Protein AF-A0AAT9QLX3-F1 (afdb_monomer)

Foldseek 3Di:
DALVCLPDVPVVPPDDDVQRRHSVSVNVVVLVVLVVVLVVQVVVVHFDAGAHAPVLVDPCSLLSNQVSAAYEHAAQQAPALPGGDALVVNVSCLVNLQHPHAREYEHHHQAELPRQRQQQRVLSSCQRNVLGHHYFYGYVPPPPDTHDDLLNPDDQAGWPDHWDDDPSKTKTHGPWWIKIHHQHDDQVPFDKDAGDFQWAASVLHGDDRIDRAGHSGMHIITGRDDD

pLDDT: mean 93.8, std 6.67, range [44.72, 98.69]

Radius of gyration: 18.95 Å; Cα contacts (8 Å, |Δi|>4): 478; chains: 1; bounding box: 42×44×57 Å

Sequence (227 aa):
MADNDVFDDYYGIQPPVEEAASMADFRDGLGQLVHAAGAALNSVGKVLVPNIAESRREPGRWASHAAYGGGFEEVWLGYGPANLFDPRTAEAQLPQADGPGLSILRVPTDGNDGHPNFRYGLAAFWIFGGGRGSFAATAHDDYSRTQHIAELDWSLGSPQGQPNGQRHVWSRTFTGGWAAVNFNNDGRSRRRIKVPSGLVDAAGQPAPKHLVLPPQRGVVYQRGQKH

Solvent-accessible surface area (backbone atoms only — not comparable to full-atom values): 12096 Å² total; per-residue (Å²): 136,42,45,52,58,29,74,49,76,75,82,65,77,66,63,62,54,97,95,27,72,40,49,66,47,48,39,52,51,51,52,51,50,51,54,54,52,19,54,56,34,44,75,74,77,38,68,30,64,48,48,41,25,64,22,72,81,41,90,64,45,46,64,63,58,15,68,31,41,1,28,30,29,68,46,39,57,18,85,32,62,88,43,58,41,51,41,69,61,38,59,59,48,44,63,53,36,59,38,59,64,41,19,34,41,22,19,30,29,84,53,53,55,83,36,60,40,46,42,21,41,49,12,44,40,37,35,55,22,52,65,51,60,48,79,49,36,35,26,83,94,49,87,85,63,78,51,66,53,74,71,74,78,57,71,37,56,58,65,75,63,69,67,48,67,59,94,56,30,39,30,28,50,27,77,30,21,39,25,32,28,23,36,32,77,47,91,83,52,55,40,80,42,80,42,75,84,67,25,15,41,89,86,67,44,74,54,56,67,59,43,75,44,44,39,59,29,29,38,66,32,36,52,54,80,86,128

Mean predicted aligned error: 4.12 Å

Nearest PDB structures (foldseek):
  9jog-assembly1_B  TM=7.106E-01  e=6.286E-04  Wenyingzhuangia fucanilytica
  8rg5-assembly1_B  TM=7.407E-01  e=1.511E-03  Stieleria marina
  8rg5-assembly1_A  TM=7.421E-01  e=2.825E-03  Stieleria marina
  6brq-assembly2_D  TM=3.841E-01  e=3.141E+00  Oryza sativa Japonica Group

Secondary structure (DSSP, 8-state):
--GGGGTS-TT---S-BTTBSSHHHHHHHHHHHHHHHHHHHHHTT-----B-TTGGGSTTHHHHHHTTTEEEETTTTEEETTEEPPHHHHHHHGGGGG-SSEEEEEEEE-S-TT-HHHHHHHHHIIIIITT-SEEEEEETT--S-----GGGG----SBSSS-EEETTEEEEEETTEEEEEE---STT--EEEEPPTTEE-TTSPBPPSEEEEPTTEEEEEEEPP--

Structure (mmCIF, N/CA/C/O backbone):
data_AF-A0AAT9QLX3-F1
#
_entry.id   AF-A0AAT9QLX3-F1
#
loop_
_atom_site.group_PDB
_atom_site.id
_atom_site.type_symbol
_atom_site.label_atom_id
_atom_site.label_alt_id
_atom_site.label_comp_id
_atom_site.label_asym_id
_atom_site.label_entity_id
_atom_site.label_seq_id
_atom_site.pdbx_PDB_ins_code
_atom_site.Cartn_x
_atom_site.Cartn_y
_atom_site.Cartn_z
_atom_site.occupancy
_atom_site.B_iso_or_equiv
_atom_site.auth_seq_id
_atom_site.auth_comp_id
_atom_site.auth_asym_id
_atom_site.auth_atom_id
_atom_site.pdbx_PDB_model_num
ATOM 1 N N . MET A 1 1 ? 15.544 -1.463 -10.824 1.00 73.25 1 MET A N 1
ATOM 2 C CA . MET A 1 1 ? 14.768 -0.426 -11.511 1.00 73.25 1 MET A CA 1
ATOM 3 C C . MET A 1 1 ? 13.303 -0.739 -11.305 1.00 73.25 1 MET A C 1
ATOM 5 O O . MET A 1 1 ? 12.876 -1.853 -11.602 1.00 73.25 1 MET A O 1
ATOM 9 N N . ALA A 1 2 ? 12.604 0.191 -10.690 1.00 88.69 2 ALA A N 1
ATOM 10 C CA . ALA A 1 2 ? 11.198 0.164 -10.351 1.00 88.69 2 ALA A CA 1
ATOM 11 C C . ALA A 1 2 ? 10.430 1.148 -11.245 1.00 88.69 2 ALA A C 1
ATOM 13 O O . ALA A 1 2 ? 11.030 1.895 -12.019 1.00 88.69 2 ALA A O 1
ATOM 14 N N . ASP A 1 3 ? 9.101 1.133 -11.179 1.00 91.75 3 ASP A N 1
ATOM 15 C CA . ASP A 1 3 ? 8.280 2.003 -12.029 1.00 91.75 3 ASP A CA 1
ATOM 16 C C . ASP A 1 3 ? 8.515 3.503 -11.773 1.00 91.75 3 ASP A C 1
ATOM 18 O O . ASP A 1 3 ? 8.503 4.292 -12.716 1.00 91.75 3 ASP A O 1
ATOM 22 N N . ASN A 1 4 ? 8.797 3.905 -10.535 1.00 91.31 4 ASN A N 1
ATOM 23 C CA . ASN A 1 4 ? 9.146 5.277 -10.158 1.00 91.31 4 ASN A CA 1
ATOM 24 C C . ASN A 1 4 ? 10.456 5.762 -10.798 1.00 91.31 4 ASN A C 1
ATOM 26 O O . ASN A 1 4 ? 10.555 6.946 -11.116 1.00 91.31 4 ASN A O 1
ATOM 30 N N . ASP A 1 5 ? 11.416 4.866 -11.037 1.00 91.50 5 ASP A N 1
ATOM 31 C CA . ASP A 1 5 ? 12.753 5.204 -11.547 1.00 91.50 5 ASP A CA 1
ATOM 32 C C . ASP A 1 5 ? 12.749 5.712 -13.000 1.00 91.50 5 ASP A C 1
ATOM 34 O O . ASP A 1 5 ? 13.743 6.272 -13.460 1.00 91.50 5 ASP A O 1
ATOM 38 N N . VAL A 1 6 ? 11.657 5.489 -13.743 1.00 92.88 6 VAL A N 1
ATOM 39 C CA . VAL A 1 6 ? 11.585 5.729 -15.198 1.00 92.88 6 VAL A CA 1
ATOM 40 C C . VAL A 1 6 ? 10.580 6.806 -15.612 1.00 92.88 6 VAL A C 1
ATOM 42 O O . VAL A 1 6 ? 10.407 7.062 -16.803 1.00 92.88 6 VAL A O 1
ATOM 45 N N . PHE A 1 7 ? 9.894 7.447 -14.663 1.00 92.44 7 PHE A N 1
ATOM 46 C CA . PHE A 1 7 ? 8.995 8.559 -14.990 1.00 92.44 7 PHE A CA 1
ATOM 47 C C . PHE A 1 7 ? 9.723 9.899 -15.106 1.00 92.44 7 PHE A C 1
ATOM 49 O O . PHE A 1 7 ? 9.438 10.671 -16.020 1.00 92.44 7 PHE A O 1
ATOM 56 N N . ASP A 1 8 ? 10.643 10.161 -14.183 1.00 92.12 8 ASP A N 1
ATOM 57 C CA . ASP A 1 8 ? 11.476 11.361 -14.147 1.00 92.12 8 ASP A CA 1
ATOM 58 C C . ASP A 1 8 ? 12.948 10.935 -14.252 1.00 92.12 8 ASP A C 1
ATOM 60 O O . ASP A 1 8 ? 13.265 9.772 -14.006 1.00 92.12 8 ASP A O 1
ATOM 64 N N . ASP A 1 9 ? 13.860 11.853 -14.591 1.00 90.75 9 ASP A N 1
ATOM 65 C CA . ASP A 1 9 ? 15.305 11.565 -14.625 1.00 90.75 9 ASP A CA 1
ATOM 66 C C . ASP A 1 9 ? 15.888 11.480 -13.202 1.00 90.75 9 ASP A C 1
ATOM 68 O O . ASP A 1 9 ? 16.664 12.325 -12.754 1.00 90.75 9 ASP A O 1
ATOM 72 N N . TYR A 1 10 ? 15.436 10.471 -12.458 1.00 86.62 10 TYR A N 1
ATOM 73 C CA . TYR A 1 10 ? 15.699 10.289 -11.035 1.00 86.62 10 TYR A CA 1
ATOM 74 C C . TYR A 1 10 ? 17.194 10.124 -10.738 1.00 86.62 10 TYR A C 1
ATOM 76 O O . TYR A 1 10 ? 17.697 10.644 -9.743 1.00 86.62 10 TYR A O 1
ATOM 84 N N . TYR A 1 11 ? 17.912 9.437 -11.629 1.00 89.62 11 TYR A N 1
ATOM 85 C CA . TYR A 1 11 ? 19.341 9.165 -11.492 1.00 89.62 11 TYR A CA 1
ATOM 86 C C . TYR A 1 11 ? 20.238 10.194 -12.194 1.00 89.62 11 TYR A C 1
ATOM 88 O O . TYR A 1 11 ? 21.460 10.051 -12.150 1.00 89.62 11 TYR A O 1
ATOM 96 N N . GLY A 1 12 ? 19.669 11.222 -12.832 1.00 93.31 12 GLY A N 1
ATOM 97 C CA . GLY A 1 12 ? 20.443 12.208 -13.588 1.00 93.31 12 GLY A CA 1
ATOM 98 C C . GLY A 1 12 ? 21.199 11.588 -14.765 1.00 93.31 12 GLY A C 1
ATOM 99 O O . GLY A 1 12 ? 22.337 11.974 -15.031 1.00 93.31 12 GLY A O 1
ATOM 100 N N . ILE A 1 13 ? 20.580 10.614 -15.437 1.00 91.62 13 ILE A N 1
ATOM 101 C CA . ILE A 1 13 ? 21.088 9.929 -16.631 1.00 91.62 13 ILE A CA 1
ATOM 102 C C . ILE A 1 13 ? 21.295 10.933 -17.771 1.00 91.62 13 ILE A C 1
ATOM 104 O O . ILE A 1 13 ? 22.191 10.736 -18.588 1.00 91.62 13 ILE A O 1
ATOM 108 N N . GLN A 1 14 ? 20.507 12.017 -17.800 1.00 93.81 14 GLN A N 1
ATOM 109 C CA . GLN A 1 14 ? 20.558 13.078 -18.808 1.00 93.81 14 GLN A CA 1
ATOM 110 C C . GLN A 1 14 ? 20.427 12.531 -20.241 1.00 93.81 14 GLN A C 1
ATOM 112 O O . GLN A 1 14 ? 21.339 12.716 -21.049 1.00 93.81 14 GLN A O 1
ATOM 117 N N . PRO A 1 15 ? 19.305 11.859 -20.584 1.00 91.38 15 PRO A N 1
ATOM 118 C CA . PRO A 1 15 ? 19.081 11.405 -21.950 1.00 91.38 15 PRO A CA 1
ATOM 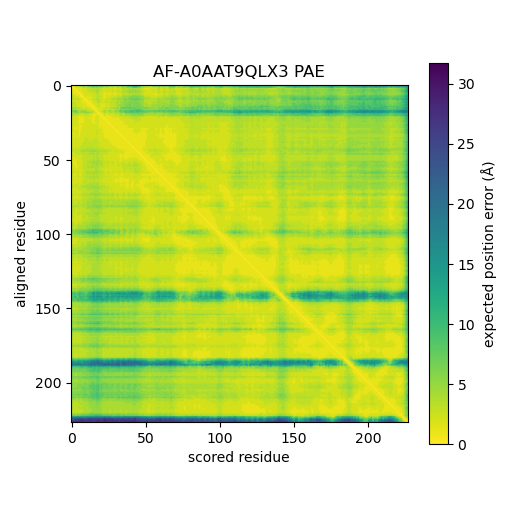119 C C . PRO A 1 15 ? 19.196 12.568 -22.960 1.00 91.38 15 PRO A C 1
ATOM 121 O O . PRO A 1 15 ? 18.821 13.704 -22.644 1.00 91.38 15 PRO A O 1
ATOM 124 N N . PRO A 1 16 ? 19.693 12.297 -24.181 1.00 94.75 16 PRO A N 1
ATOM 125 C CA . PRO A 1 16 ? 19.828 10.968 -24.780 1.00 94.75 16 PRO A CA 1
ATOM 126 C C . PRO A 1 16 ? 21.087 10.189 -24.353 1.00 94.75 16 PRO A C 1
ATOM 128 O O . PRO A 1 16 ? 22.156 10.762 -24.165 1.00 94.75 16 PRO A O 1
ATOM 131 N N . VAL A 1 17 ? 20.966 8.863 -24.291 1.00 92.62 17 VAL A N 1
ATOM 132 C CA . VAL A 1 17 ? 22.077 7.898 -24.211 1.00 92.62 17 VAL A CA 1
ATOM 133 C C . VAL A 1 17 ? 22.010 6.926 -25.395 1.00 92.62 17 VAL A C 1
ATOM 135 O O . VAL A 1 17 ? 21.077 6.979 -26.199 1.00 92.62 17 VAL A O 1
ATOM 138 N N . GLU A 1 18 ? 23.001 6.043 -25.524 1.00 86.81 18 GLU A N 1
ATOM 139 C CA . GLU A 1 18 ? 22.976 4.959 -26.511 1.00 86.81 18 GLU A CA 1
ATOM 140 C C . GLU A 1 18 ? 21.688 4.132 -26.307 1.00 86.81 18 GLU A C 1
ATOM 142 O O . GLU A 1 18 ? 21.479 3.571 -25.238 1.00 86.81 18 GLU A O 1
ATOM 147 N N . GLU A 1 19 ? 20.798 4.140 -27.308 1.00 88.75 19 GLU A N 1
ATOM 148 C CA . GLU A 1 19 ? 19.488 3.451 -27.343 1.00 88.75 19 GLU A CA 1
ATOM 149 C C . GLU A 1 19 ? 18.302 4.078 -26.581 1.00 88.75 19 GLU A C 1
ATOM 151 O O . GLU A 1 19 ? 17.198 3.540 -26.654 1.00 88.75 19 GLU A O 1
ATOM 156 N N . ALA A 1 20 ? 18.449 5.238 -25.932 1.00 93.75 20 ALA A N 1
ATOM 157 C CA . ALA A 1 20 ? 17.311 5.924 -25.304 1.00 93.75 20 ALA A CA 1
ATOM 158 C C . ALA A 1 20 ? 17.397 7.443 -25.473 1.00 93.75 20 ALA A C 1
ATOM 160 O O . ALA A 1 20 ? 18.338 8.081 -25.003 1.00 93.75 20 ALA A O 1
ATOM 161 N N . ALA A 1 21 ? 16.397 8.046 -26.118 1.00 95.62 21 ALA A N 1
ATOM 162 C CA . ALA A 1 21 ? 16.348 9.486 -26.360 1.00 95.62 21 ALA A CA 1
ATOM 163 C C . ALA A 1 21 ? 15.680 10.265 -25.216 1.00 95.62 21 ALA A C 1
ATOM 165 O O . ALA A 1 21 ? 15.862 11.477 -25.096 1.00 95.62 21 ALA A O 1
ATOM 166 N N . SER A 1 22 ? 14.891 9.587 -24.384 1.00 96.38 22 SER A N 1
ATOM 167 C CA . SER A 1 22 ? 14.061 10.189 -23.346 1.00 96.38 22 SER A CA 1
ATOM 168 C C . SER A 1 22 ? 13.748 9.205 -22.216 1.00 96.38 22 SER A C 1
ATOM 170 O O . SER A 1 22 ? 13.881 7.993 -22.370 1.00 96.38 22 SER A O 1
ATOM 172 N N . MET A 1 23 ? 13.225 9.712 -21.094 1.00 95.12 23 MET A N 1
ATOM 173 C CA . MET A 1 23 ? 12.690 8.855 -20.023 1.00 95.12 23 MET A CA 1
ATOM 174 C C . MET A 1 23 ? 11.503 7.990 -20.478 1.00 95.12 23 MET A C 1
ATOM 176 O O . MET A 1 23 ? 11.255 6.935 -19.902 1.00 95.12 23 MET A O 1
ATOM 180 N N . ALA A 1 24 ? 10.781 8.390 -21.534 1.00 95.00 24 ALA A N 1
ATOM 181 C CA . ALA A 1 24 ? 9.737 7.545 -22.108 1.00 95.00 24 ALA A CA 1
ATOM 182 C C . ALA A 1 24 ? 10.321 6.252 -22.701 1.00 95.00 24 ALA A C 1
ATOM 184 O O . ALA A 1 24 ? 9.757 5.189 -22.466 1.00 95.00 24 ALA A O 1
ATOM 185 N N . ASP A 1 25 ? 11.490 6.321 -23.343 1.00 96.00 25 ASP A N 1
ATOM 186 C CA . ASP A 1 25 ? 12.157 5.137 -23.900 1.00 96.00 25 ASP A CA 1
ATOM 187 C C . ASP A 1 25 ? 12.617 4.180 -22.788 1.00 96.00 25 ASP A C 1
ATOM 189 O O . ASP A 1 25 ? 12.440 2.967 -22.893 1.00 96.00 25 ASP A O 1
ATOM 193 N N . PHE A 1 26 ? 13.118 4.714 -21.666 1.00 95.25 26 PHE A N 1
ATOM 194 C CA . PHE A 1 26 ? 13.422 3.908 -20.474 1.00 95.25 26 PHE A CA 1
ATOM 195 C C . PHE A 1 26 ? 12.178 3.220 -19.910 1.00 95.25 26 PHE A C 1
ATOM 197 O O . PHE A 1 26 ? 12.225 2.048 -19.531 1.00 95.25 26 PHE A O 1
ATOM 204 N N . ARG A 1 27 ? 11.051 3.933 -19.857 1.00 95.50 27 ARG A N 1
ATOM 205 C CA . ARG A 1 27 ? 9.787 3.396 -19.348 1.00 95.50 27 ARG A CA 1
ATOM 206 C C . ARG A 1 27 ? 9.215 2.296 -20.239 1.00 95.50 27 ARG A C 1
ATOM 208 O O . ARG A 1 27 ? 8.708 1.304 -19.701 1.00 95.50 27 ARG A O 1
ATOM 215 N N . ASP A 1 28 ? 9.342 2.443 -21.554 1.00 95.50 28 ASP A N 1
ATOM 216 C CA . ASP A 1 28 ? 8.965 1.427 -22.538 1.00 95.50 28 ASP A CA 1
ATOM 217 C C . ASP A 1 28 ? 9.888 0.206 -22.447 1.00 95.50 28 ASP A C 1
ATOM 219 O O . ASP A 1 28 ? 9.409 -0.930 -22.389 1.00 95.50 28 ASP A O 1
ATOM 223 N N . GLY A 1 29 ? 11.202 0.427 -22.343 1.00 95.38 29 GLY A N 1
ATOM 224 C CA . GLY A 1 29 ? 12.191 -0.632 -22.137 1.00 95.38 29 GLY A CA 1
ATOM 225 C C . GLY A 1 29 ? 11.946 -1.426 -20.850 1.00 95.38 29 GLY A C 1
ATOM 226 O O . GLY A 1 29 ? 11.953 -2.659 -20.871 1.00 95.38 29 GLY A O 1
ATOM 227 N N . LEU A 1 30 ? 11.634 -0.744 -19.740 1.00 96.19 30 LEU A N 1
ATOM 228 C CA . LEU A 1 30 ? 11.254 -1.400 -18.486 1.00 96.19 30 LEU A CA 1
ATOM 229 C C . LEU A 1 30 ? 9.980 -2.238 -18.655 1.00 96.19 30 LEU A C 1
ATOM 231 O O . LEU A 1 30 ? 9.934 -3.372 -18.179 1.00 96.19 30 LEU A O 1
ATOM 235 N N . GLY A 1 31 ? 8.970 -1.716 -19.357 1.00 97.00 31 GLY A N 1
ATOM 236 C CA . GLY A 1 31 ? 7.746 -2.463 -19.653 1.00 97.00 31 GLY A CA 1
ATOM 237 C C . GLY A 1 31 ? 8.034 -3.751 -20.429 1.00 97.00 31 GLY A C 1
ATOM 238 O O . GLY A 1 31 ? 7.591 -4.831 -20.036 1.00 97.00 31 GLY A O 1
ATOM 239 N N . GLN A 1 32 ? 8.848 -3.669 -21.485 1.00 97.31 32 GLN A N 1
ATOM 240 C CA . GLN A 1 32 ? 9.262 -4.840 -22.265 1.00 97.31 32 GLN A CA 1
ATOM 241 C C . GLN A 1 32 ? 10.011 -5.867 -21.408 1.00 97.31 32 GLN A C 1
ATOM 243 O O . GLN A 1 32 ? 9.715 -7.062 -21.489 1.00 97.31 32 GLN A O 1
ATOM 248 N N . LEU A 1 33 ? 10.932 -5.414 -20.550 1.00 97.44 33 LEU A N 1
ATOM 249 C CA . LEU A 1 33 ? 11.663 -6.281 -19.628 1.00 97.44 33 LEU A CA 1
ATOM 250 C C . LEU A 1 33 ? 10.716 -7.015 -18.670 1.00 97.44 33 LEU A C 1
ATOM 252 O O . LEU A 1 33 ? 10.826 -8.234 -18.531 1.00 97.44 33 LEU A O 1
ATOM 256 N N . VAL A 1 34 ? 9.781 -6.302 -18.032 1.00 97.81 34 VAL A N 1
ATOM 257 C CA . VAL A 1 34 ? 8.805 -6.896 -17.101 1.00 97.81 34 VAL A CA 1
ATOM 258 C C . VAL A 1 34 ? 7.946 -7.938 -17.814 1.00 97.81 34 VAL A C 1
ATOM 260 O O . VAL A 1 34 ? 7.787 -9.046 -17.302 1.00 97.81 34 VAL A O 1
ATOM 263 N N . HIS A 1 35 ? 7.447 -7.632 -19.012 1.00 98.06 35 HIS A N 1
ATOM 264 C CA . HIS A 1 35 ? 6.625 -8.559 -19.789 1.00 98.06 35 HIS A CA 1
ATOM 265 C C . HIS A 1 35 ? 7.391 -9.815 -20.221 1.00 98.06 35 HIS A C 1
ATOM 267 O O . HIS A 1 35 ? 6.894 -10.932 -20.048 1.00 98.06 35 HIS A O 1
ATOM 273 N N . ALA A 1 36 ? 8.609 -9.649 -20.742 1.00 98.50 36 ALA A N 1
ATOM 274 C CA . ALA A 1 36 ? 9.446 -10.762 -21.174 1.00 98.50 36 ALA A CA 1
ATOM 275 C C . ALA A 1 36 ? 9.864 -11.649 -19.990 1.00 98.50 36 ALA A C 1
ATOM 277 O O . ALA A 1 36 ? 9.689 -12.870 -20.037 1.00 98.50 36 ALA A O 1
ATOM 278 N N . ALA A 1 37 ? 10.361 -11.045 -18.906 1.00 98.38 37 ALA A N 1
ATOM 279 C CA . ALA A 1 37 ? 10.771 -11.767 -17.705 1.00 98.38 37 ALA A CA 1
ATOM 280 C C . ALA A 1 37 ? 9.581 -12.453 -17.024 1.00 98.38 37 ALA A C 1
ATOM 282 O O . ALA A 1 37 ? 9.682 -13.616 -16.636 1.00 98.38 37 ALA A O 1
ATOM 283 N N . GLY A 1 38 ? 8.444 -11.765 -16.917 1.00 97.94 38 GLY A N 1
ATOM 284 C CA . GLY A 1 38 ? 7.226 -12.290 -16.312 1.00 97.94 38 GLY A CA 1
ATOM 285 C C . GLY A 1 38 ? 6.699 -13.518 -17.049 1.00 97.94 38 GLY A C 1
ATOM 286 O O . GLY A 1 38 ? 6.477 -14.561 -16.430 1.00 97.94 38 GLY A O 1
ATOM 287 N N . ALA A 1 39 ? 6.584 -13.438 -18.378 1.00 98.38 39 ALA A N 1
ATOM 288 C CA . ALA A 1 39 ? 6.165 -14.568 -19.202 1.00 98.38 39 ALA A CA 1
ATOM 289 C C . ALA A 1 39 ? 7.150 -15.746 -19.111 1.00 98.38 39 ALA A C 1
ATOM 291 O O . ALA A 1 39 ? 6.730 -16.892 -18.926 1.00 98.38 39 ALA A O 1
ATOM 292 N N . ALA A 1 40 ? 8.458 -15.474 -19.184 1.00 98.62 40 ALA A N 1
ATOM 293 C CA . ALA A 1 40 ? 9.486 -16.505 -19.080 1.00 98.62 40 ALA A CA 1
ATOM 294 C C . ALA A 1 40 ? 9.447 -17.214 -17.716 1.00 98.62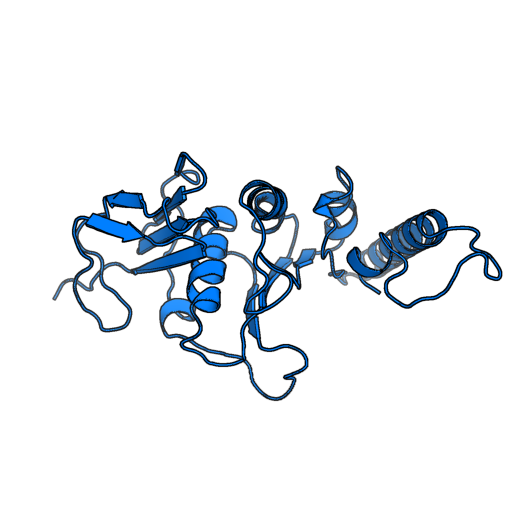 40 ALA A C 1
ATOM 296 O O . ALA A 1 40 ? 9.437 -18.444 -17.664 1.00 98.62 40 ALA A O 1
ATOM 297 N N . LEU A 1 41 ? 9.349 -16.463 -16.614 1.00 98.44 41 LEU A N 1
ATOM 298 C CA . LEU A 1 41 ? 9.277 -17.016 -15.260 1.00 98.44 41 LEU A CA 1
ATOM 299 C C . LEU A 1 41 ? 8.000 -17.838 -15.050 1.00 98.44 41 LEU A C 1
ATOM 301 O O . LEU A 1 41 ? 8.077 -18.965 -14.553 1.00 98.44 41 LEU A O 1
ATOM 305 N N . ASN A 1 42 ? 6.840 -17.333 -15.480 1.00 98.00 42 ASN A N 1
ATOM 306 C CA . ASN A 1 42 ? 5.580 -18.075 -15.393 1.00 98.00 42 ASN A CA 1
ATOM 307 C C . ASN A 1 42 ? 5.629 -19.387 -16.193 1.00 98.00 42 ASN A C 1
ATOM 309 O O . ASN A 1 42 ? 5.114 -20.397 -15.714 1.00 98.00 42 ASN A O 1
ATOM 313 N N . SER A 1 43 ? 6.312 -19.420 -17.348 1.00 98.44 43 SER A N 1
ATOM 314 C CA . SER A 1 43 ? 6.451 -20.644 -18.161 1.00 98.44 43 SER A CA 1
ATOM 315 C C . SER A 1 43 ? 7.182 -21.790 -17.444 1.00 98.44 43 SER A C 1
ATOM 317 O O . SER A 1 43 ? 6.960 -22.957 -17.757 1.00 98.44 43 SER A O 1
ATOM 319 N N . VAL A 1 44 ? 8.004 -21.471 -16.438 1.00 98.44 44 VAL A N 1
ATOM 320 C CA . VAL A 1 44 ? 8.722 -22.441 -15.592 1.00 98.44 44 VAL A CA 1
ATOM 321 C C . VAL A 1 44 ? 8.146 -22.531 -14.171 1.00 98.44 44 VAL A C 1
ATOM 323 O O . VAL A 1 44 ? 8.816 -22.990 -13.242 1.00 98.44 44 VAL A O 1
ATOM 326 N N . GLY A 1 45 ? 6.898 -22.084 -13.979 1.00 97.62 4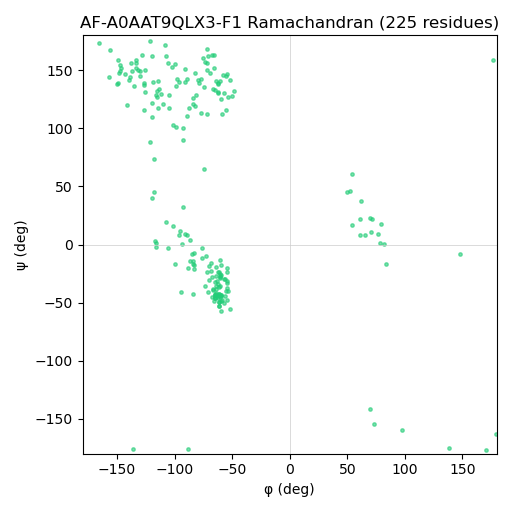5 GLY A N 1
ATOM 327 C CA . GLY A 1 45 ? 6.175 -22.162 -12.705 1.00 97.62 45 GLY A CA 1
ATOM 328 C C . GLY A 1 45 ? 6.695 -21.213 -11.621 1.00 97.62 45 GLY A C 1
ATOM 329 O O . GLY A 1 45 ? 6.509 -21.475 -10.432 1.00 97.62 45 GLY A O 1
ATOM 330 N N . LYS A 1 46 ? 7.385 -20.135 -12.006 1.00 98.12 46 LYS A N 1
ATOM 331 C CA . LYS A 1 46 ? 7.860 -19.075 -11.106 1.00 98.12 46 LYS A CA 1
ATOM 332 C C . LYS A 1 46 ? 7.013 -17.819 -11.275 1.00 98.12 46 LYS A C 1
ATOM 334 O O . LYS A 1 46 ? 6.410 -17.600 -12.319 1.00 98.12 46 LYS A O 1
ATOM 339 N N . VAL A 1 47 ? 6.983 -16.987 -10.243 1.00 96.81 47 VAL A N 1
ATOM 340 C CA . VAL A 1 47 ? 6.289 -15.694 -10.259 1.00 96.81 47 VAL A CA 1
ATOM 341 C C . VAL A 1 47 ? 7.285 -14.556 -10.441 1.00 96.81 47 VAL A C 1
ATOM 343 O O . VAL A 1 47 ? 8.438 -14.672 -10.024 1.00 96.81 47 VAL A O 1
ATOM 346 N N . LEU A 1 48 ? 6.824 -13.453 -11.022 1.00 97.31 48 LEU A N 1
ATOM 347 C CA . LEU A 1 48 ? 7.510 -12.168 -10.982 1.00 97.31 48 LEU A CA 1
ATOM 348 C C . LEU A 1 48 ? 6.684 -11.206 -10.128 1.00 97.31 48 LEU A C 1
ATOM 350 O O . LEU A 1 48 ? 5.484 -11.055 -10.344 1.00 97.31 48 LEU A O 1
ATOM 354 N N . VAL A 1 49 ? 7.345 -10.558 -9.172 1.00 96.88 49 VAL A N 1
ATOM 355 C CA . VAL A 1 49 ? 6.771 -9.494 -8.342 1.00 96.88 49 VAL A CA 1
ATOM 356 C C . VAL A 1 49 ? 7.633 -8.250 -8.565 1.00 96.88 49 VAL A C 1
ATOM 358 O O . VAL A 1 49 ? 8.643 -8.085 -7.878 1.00 96.88 49 VAL A O 1
ATOM 361 N N . PRO A 1 50 ? 7.329 -7.420 -9.580 1.00 96.19 50 PRO A N 1
ATOM 362 C CA . PRO A 1 50 ? 8.087 -6.207 -9.839 1.00 96.19 50 PRO A CA 1
ATOM 363 C C . PRO A 1 50 ? 7.765 -5.137 -8.791 1.00 96.19 50 PRO A C 1
ATOM 365 O O . PRO A 1 50 ? 6.693 -5.140 -8.178 1.00 96.19 50 PRO A O 1
ATOM 368 N N . ASN A 1 51 ? 8.691 -4.197 -8.611 1.00 95.31 51 ASN A N 1
ATOM 369 C CA . ASN A 1 51 ? 8.416 -2.983 -7.857 1.00 95.31 51 ASN A CA 1
ATOM 370 C C . ASN A 1 51 ? 7.593 -2.020 -8.732 1.00 95.31 51 ASN A C 1
ATOM 372 O O . ASN A 1 51 ? 8.072 -1.527 -9.753 1.00 95.31 51 ASN A O 1
ATOM 376 N N . ILE A 1 52 ? 6.347 -1.800 -8.321 1.00 94.12 52 ILE A N 1
ATOM 377 C CA . ILE A 1 52 ? 5.300 -1.039 -9.016 1.00 94.12 52 ILE A CA 1
ATOM 378 C C . ILE A 1 52 ? 5.119 0.371 -8.437 1.00 94.12 52 ILE A C 1
ATOM 380 O O . ILE A 1 52 ? 4.079 1.000 -8.672 1.00 94.12 52 ILE A O 1
ATOM 384 N N . ALA A 1 53 ? 6.088 0.858 -7.658 1.00 93.62 53 ALA A N 1
ATOM 385 C CA . ALA A 1 53 ? 6.081 2.204 -7.101 1.00 93.62 53 ALA A CA 1
ATOM 386 C C . ALA A 1 53 ? 5.757 3.251 -8.170 1.00 93.62 53 ALA A C 1
ATOM 388 O O . ALA A 1 53 ? 6.306 3.233 -9.265 1.00 93.62 53 ALA A O 1
ATOM 389 N N . GLU A 1 54 ? 4.828 4.160 -7.872 1.00 93.25 54 GLU A N 1
ATOM 390 C CA . GLU A 1 54 ? 4.368 5.213 -8.795 1.00 93.25 54 GLU A CA 1
ATOM 391 C C . GLU A 1 54 ? 3.717 4.734 -10.112 1.00 93.25 54 GLU A C 1
ATOM 393 O O . GLU A 1 54 ? 3.334 5.565 -10.937 1.00 93.25 54 GLU A O 1
ATOM 398 N N . SER A 1 55 ? 3.443 3.435 -10.290 1.00 93.44 55 SER A N 1
ATOM 399 C CA . SER A 1 55 ? 2.694 2.909 -11.451 1.00 93.44 55 SER A CA 1
ATOM 400 C C . SER A 1 55 ? 1.324 3.577 -11.654 1.00 93.44 55 SER A C 1
ATOM 402 O O . SER A 1 55 ? 0.831 3.654 -12.777 1.00 93.44 55 SER A O 1
ATOM 404 N N . ARG A 1 56 ? 0.736 4.151 -10.590 1.00 92.69 56 ARG A N 1
ATOM 405 C CA . ARG A 1 56 ? -0.471 5.003 -10.626 1.00 92.69 56 ARG A CA 1
ATOM 406 C C . ARG A 1 56 ? -0.375 6.209 -11.577 1.00 92.69 56 ARG A C 1
ATOM 408 O O . ARG A 1 56 ? -1.409 6.772 -11.929 1.00 92.69 56 ARG A O 1
ATOM 415 N N . ARG A 1 57 ? 0.835 6.644 -11.956 1.00 94.12 57 ARG A N 1
ATOM 416 C CA . ARG A 1 57 ? 1.062 7.768 -12.882 1.00 94.12 57 ARG A CA 1
ATOM 417 C C . ARG A 1 57 ? 0.660 7.425 -14.317 1.00 94.12 57 ARG A C 1
ATOM 419 O O . ARG A 1 57 ? 0.423 8.337 -15.104 1.00 94.12 57 ARG A O 1
ATOM 426 N N . GLU A 1 58 ? 0.542 6.139 -14.647 1.00 94.19 58 GLU A N 1
ATOM 427 C CA . GLU A 1 58 ? 0.140 5.658 -15.964 1.00 94.19 58 GLU A CA 1
ATOM 428 C C . GLU A 1 58 ? -1.050 4.689 -15.846 1.00 94.19 58 GLU A C 1
ATOM 430 O O . GLU A 1 58 ? -0.925 3.615 -15.249 1.00 94.19 58 GLU A O 1
ATOM 435 N N . PRO A 1 59 ? -2.227 5.037 -16.401 1.00 91.88 59 PRO A N 1
ATOM 436 C CA . PRO A 1 59 ? -3.405 4.182 -16.325 1.00 91.88 59 PRO A CA 1
ATOM 437 C C . PRO A 1 59 ? -3.130 2.760 -16.830 1.00 91.88 59 PRO A C 1
ATOM 439 O O . PRO A 1 59 ? -2.667 2.562 -17.946 1.00 91.88 59 PRO A O 1
ATOM 442 N N . GLY A 1 60 ? -3.446 1.757 -16.008 1.00 92.00 60 GLY A N 1
ATOM 443 C CA . GLY A 1 60 ? -3.311 0.341 -16.364 1.00 92.00 60 GLY A CA 1
ATOM 444 C C . GLY A 1 60 ? -1.917 -0.261 -16.163 1.00 92.00 60 GLY A C 1
ATOM 445 O O . GLY A 1 60 ? -1.827 -1.484 -16.044 1.00 92.00 60 GLY A O 1
ATOM 446 N N . ARG A 1 61 ? -0.856 0.548 -16.022 1.00 94.25 61 ARG A N 1
ATOM 447 C CA . ARG A 1 61 ? 0.523 0.053 -15.846 1.00 94.25 61 ARG A CA 1
ATOM 448 C C . ARG A 1 61 ? 0.654 -0.890 -14.656 1.00 94.25 61 ARG A C 1
ATOM 450 O O . ARG A 1 61 ? 1.211 -1.974 -14.783 1.00 94.25 61 ARG A O 1
ATOM 457 N N . TRP A 1 62 ? 0.041 -0.517 -13.534 1.00 92.81 62 TRP A N 1
ATOM 458 C CA . TRP A 1 62 ? -0.021 -1.357 -12.341 1.00 92.81 62 TRP A CA 1
ATOM 459 C C . TRP A 1 62 ? -0.546 -2.773 -12.634 1.00 92.81 62 TRP A C 1
ATOM 461 O O . TRP A 1 62 ? 0.125 -3.758 -12.336 1.00 92.81 62 TRP A O 1
ATOM 471 N N . ALA A 1 63 ? -1.739 -2.878 -13.228 1.00 93.12 63 ALA A N 1
ATOM 472 C CA . ALA A 1 63 ? -2.364 -4.166 -13.519 1.00 93.12 63 ALA A CA 1
ATOM 473 C C . ALA A 1 63 ? -1.543 -4.970 -14.538 1.00 93.12 63 ALA A C 1
ATOM 475 O O . ALA A 1 63 ? -1.432 -6.187 -14.413 1.00 93.12 63 ALA A O 1
ATOM 476 N N . SER A 1 64 ? -0.940 -4.275 -15.506 1.00 94.88 64 SER A N 1
ATOM 477 C CA . SER A 1 64 ? -0.058 -4.855 -16.518 1.00 94.88 64 SER A CA 1
ATOM 478 C C . SER A 1 64 ? 1.175 -5.516 -15.892 1.00 94.88 64 SER A C 1
ATOM 480 O O . SER A 1 64 ? 1.472 -6.678 -16.161 1.00 94.88 64 SER A O 1
ATOM 482 N N . HIS A 1 65 ? 1.865 -4.801 -15.003 1.00 95.88 65 HIS A N 1
ATOM 483 C CA . HIS A 1 65 ? 3.080 -5.283 -14.348 1.00 95.88 65 HIS A CA 1
ATOM 484 C C . HIS A 1 65 ? 2.795 -6.351 -13.288 1.00 95.88 65 HIS A C 1
ATOM 486 O O . HIS A 1 65 ? 3.553 -7.313 -13.161 1.00 95.88 65 HIS A O 1
ATOM 492 N N . ALA A 1 66 ? 1.682 -6.229 -12.562 1.00 95.06 66 ALA A N 1
ATOM 493 C CA . ALA A 1 66 ? 1.322 -7.173 -11.510 1.00 95.06 66 ALA A CA 1
ATOM 494 C C . ALA A 1 66 ? 0.773 -8.519 -12.028 1.00 95.06 66 ALA A C 1
ATOM 496 O O . ALA A 1 66 ? 0.657 -9.479 -11.263 1.00 95.06 66 ALA A O 1
ATOM 497 N N . ALA A 1 67 ? 0.461 -8.625 -13.325 1.00 95.44 67 ALA A N 1
ATOM 498 C CA . ALA A 1 67 ? -0.159 -9.806 -13.931 1.00 95.44 67 ALA A CA 1
ATOM 499 C C . ALA A 1 67 ? 0.668 -11.102 -13.801 1.00 95.44 67 ALA A C 1
ATOM 501 O O . ALA A 1 67 ? 0.119 -12.193 -13.939 1.00 95.44 67 ALA A O 1
ATOM 502 N N . TYR A 1 68 ? 1.968 -10.996 -13.510 1.00 96.62 68 TYR A N 1
ATOM 503 C CA . TYR A 1 68 ? 2.913 -12.120 -13.496 1.00 96.62 68 TYR A CA 1
ATOM 504 C C . TYR A 1 68 ? 3.162 -12.737 -12.116 1.00 96.62 68 TYR A C 1
ATOM 506 O O . TYR A 1 68 ? 4.042 -13.595 -11.967 1.00 96.62 68 TYR A O 1
ATOM 514 N N . GLY A 1 69 ? 2.396 -12.330 -11.103 1.00 95.88 69 GLY A N 1
ATOM 515 C CA . GLY A 1 69 ? 2.503 -12.909 -9.766 1.00 95.88 69 GLY A CA 1
ATOM 516 C C . GLY A 1 69 ? 2.217 -11.970 -8.606 1.00 95.88 69 GLY A C 1
ATOM 517 O O . GLY A 1 69 ? 2.137 -12.445 -7.474 1.00 95.88 69 GLY A O 1
ATOM 518 N N . GLY A 1 70 ? 2.049 -10.674 -8.852 1.00 96.31 70 GLY A N 1
ATOM 519 C CA . GLY A 1 70 ? 1.899 -9.675 -7.802 1.00 96.31 70 GLY A CA 1
ATOM 520 C C . GLY A 1 70 ? 2.676 -8.404 -8.089 1.00 96.31 70 GLY A C 1
ATOM 521 O O . GLY A 1 70 ? 3.296 -8.280 -9.136 1.00 96.31 70 GLY A O 1
ATOM 522 N N . GLY A 1 71 ? 2.683 -7.478 -7.137 1.00 95.81 71 GLY A N 1
ATOM 523 C CA . GLY A 1 71 ? 3.470 -6.251 -7.207 1.00 95.81 71 GLY A CA 1
ATOM 524 C C . GLY A 1 71 ? 3.925 -5.795 -5.825 1.00 95.81 71 GLY A C 1
ATOM 525 O O . GLY A 1 71 ? 3.233 -6.002 -4.825 1.00 95.81 71 GLY A O 1
ATOM 526 N N . PHE A 1 72 ? 5.099 -5.172 -5.783 1.00 96.00 72 PHE A N 1
ATOM 527 C CA . PHE A 1 72 ? 5.656 -4.540 -4.594 1.00 96.00 72 PHE A CA 1
ATOM 528 C C . PHE A 1 72 ? 5.527 -3.015 -4.692 1.00 96.00 72 PHE A C 1
ATOM 530 O O . PHE A 1 72 ? 6.098 -2.410 -5.588 1.00 96.00 72 PHE A O 1
ATOM 537 N N . GLU A 1 73 ? 4.772 -2.397 -3.788 1.00 95.00 73 GLU A N 1
ATOM 538 C CA . GLU A 1 73 ? 4.644 -0.943 -3.659 1.00 95.00 73 GLU A CA 1
ATOM 539 C C . GLU A 1 73 ? 5.515 -0.468 -2.489 1.00 95.00 73 GLU A C 1
ATOM 541 O O . GLU A 1 73 ? 5.176 -0.666 -1.317 1.00 95.00 73 GLU A O 1
ATOM 546 N N . GLU A 1 74 ? 6.670 0.116 -2.809 1.00 92.81 74 GLU A N 1
ATOM 547 C CA . GLU A 1 74 ? 7.671 0.522 -1.819 1.00 92.81 74 GLU A CA 1
ATOM 548 C C . GLU A 1 74 ? 7.400 1.897 -1.186 1.00 92.81 74 GLU A C 1
ATOM 550 O O . GLU A 1 74 ? 7.987 2.220 -0.150 1.00 92.81 74 GLU A O 1
ATOM 555 N N . VAL A 1 75 ? 6.532 2.705 -1.803 1.00 93.38 75 VAL A N 1
ATOM 556 C CA . VAL A 1 75 ? 6.153 4.059 -1.368 1.00 93.38 75 VAL A CA 1
ATOM 557 C C . VAL A 1 75 ? 4.660 4.107 -1.046 1.00 93.38 75 VAL A C 1
ATOM 559 O O . VAL A 1 75 ? 3.930 5.020 -1.443 1.00 93.38 75 VAL A O 1
ATOM 562 N N . TRP A 1 76 ? 4.169 3.104 -0.311 1.00 96.75 76 TRP A N 1
ATOM 563 C CA . TRP A 1 76 ? 2.767 3.033 0.098 1.00 96.75 76 TRP A CA 1
ATOM 564 C C . TRP A 1 76 ? 2.398 4.269 0.928 1.00 96.75 76 TRP A C 1
ATOM 566 O O . TRP A 1 76 ? 2.858 4.441 2.059 1.00 96.75 76 TRP A O 1
ATOM 576 N N . LEU A 1 77 ? 1.535 5.119 0.365 1.00 97.56 77 LEU A N 1
ATOM 577 C CA . LEU A 1 77 ? 1.004 6.356 0.946 1.00 97.56 77 LEU A CA 1
ATOM 578 C C . LEU A 1 77 ? 2.024 7.484 1.200 1.00 97.56 77 LEU A C 1
ATOM 580 O O . LEU A 1 77 ? 1.656 8.499 1.806 1.00 97.56 77 LEU A O 1
ATOM 584 N N . GLY A 1 78 ? 3.273 7.359 0.748 1.00 96.06 78 GLY A N 1
ATOM 585 C CA . GLY A 1 78 ? 4.272 8.414 0.900 1.00 96.06 78 GLY A CA 1
ATOM 586 C C . GLY A 1 78 ? 5.664 8.049 0.400 1.00 96.06 78 GLY A C 1
ATOM 587 O O . GLY A 1 78 ? 6.037 6.882 0.361 1.00 96.06 78 GLY A O 1
ATOM 588 N N . TYR A 1 79 ? 6.460 9.077 0.105 1.00 93.69 79 TYR A N 1
ATOM 589 C CA . TYR A 1 79 ? 7.869 8.947 -0.278 1.00 93.69 79 TYR A CA 1
ATOM 590 C C . TYR A 1 79 ? 8.812 8.826 0.926 1.00 93.69 79 TYR A C 1
ATOM 592 O O . TYR A 1 79 ? 9.941 8.368 0.794 1.00 93.69 79 TYR A O 1
ATOM 600 N N . GLY A 1 80 ? 8.383 9.270 2.110 1.00 94.56 80 GLY A N 1
ATOM 601 C CA . GLY A 1 80 ? 9.230 9.284 3.301 1.00 94.56 80 GLY A CA 1
ATOM 602 C C . GLY A 1 80 ? 8.447 9.494 4.598 1.00 94.56 80 GLY A C 1
ATOM 603 O O . GLY A 1 80 ? 7.254 9.805 4.549 1.00 94.56 80 GLY A O 1
ATOM 604 N N . PRO A 1 81 ? 9.102 9.386 5.771 1.00 94.25 81 PRO A N 1
ATOM 605 C CA . PRO A 1 81 ? 8.444 9.515 7.076 1.00 94.25 81 PRO A CA 1
ATOM 606 C C . PRO A 1 81 ? 7.663 10.823 7.250 1.00 94.25 81 PRO A C 1
ATOM 608 O O . PRO A 1 81 ? 6.576 10.816 7.825 1.00 94.25 81 PRO A O 1
ATOM 611 N N . ALA A 1 82 ? 8.192 11.926 6.713 1.00 94.62 82 ALA A N 1
ATOM 612 C CA . ALA A 1 82 ? 7.573 13.252 6.751 1.00 94.62 82 ALA A CA 1
ATOM 613 C C . ALA A 1 82 ? 6.963 13.694 5.406 1.00 94.62 82 ALA A C 1
ATOM 615 O O . ALA A 1 82 ? 6.377 14.771 5.330 1.00 94.62 82 ALA A O 1
ATOM 616 N N . ASN A 1 83 ? 7.100 12.885 4.350 1.00 94.88 83 ASN A N 1
ATOM 617 C CA . ASN A 1 83 ? 6.651 13.212 2.997 1.00 94.88 83 ASN A CA 1
ATOM 618 C C . ASN A 1 83 ? 5.575 12.215 2.554 1.00 94.88 83 ASN A C 1
ATOM 620 O O . ASN A 1 83 ? 5.831 11.286 1.787 1.00 94.88 83 ASN A O 1
ATOM 624 N N . LEU A 1 84 ? 4.385 12.383 3.123 1.00 96.62 84 LEU A N 1
ATOM 625 C CA . LEU A 1 84 ? 3.211 11.574 2.825 1.00 96.62 84 LEU A CA 1
ATOM 626 C C . LEU A 1 84 ? 2.393 12.190 1.692 1.00 96.62 84 LEU A C 1
ATOM 628 O O . LEU A 1 84 ? 2.347 13.410 1.528 1.00 96.62 84 LEU A O 1
ATOM 632 N N . PHE A 1 85 ? 1.696 11.338 0.951 1.00 97.00 85 PHE A N 1
ATOM 633 C CA . PHE A 1 85 ? 0.883 11.756 -0.180 1.00 97.00 85 PHE A CA 1
ATOM 634 C C . PHE A 1 85 ? -0.314 12.620 0.218 1.00 97.00 85 PHE A C 1
ATOM 636 O O . PHE A 1 85 ? -0.860 12.524 1.324 1.00 97.00 85 PHE A O 1
ATOM 643 N N . ASP A 1 86 ? -0.727 13.478 -0.718 1.00 96.56 86 ASP A N 1
ATOM 644 C CA . ASP A 1 86 ? -2.024 14.137 -0.656 1.00 96.56 86 ASP A CA 1
ATOM 645 C C . ASP A 1 86 ? -3.158 13.108 -0.848 1.00 96.56 86 ASP A C 1
ATOM 647 O O . ASP A 1 86 ? -2.920 12.007 -1.358 1.00 96.56 86 ASP A O 1
ATOM 651 N N . PRO A 1 87 ? -4.406 13.451 -0.480 1.00 96.62 87 PRO A N 1
ATOM 652 C CA . PRO A 1 87 ? -5.511 12.502 -0.519 1.00 96.62 87 PRO A CA 1
ATOM 653 C C . PRO A 1 87 ? -5.744 11.835 -1.871 1.00 96.62 87 PRO A C 1
ATOM 655 O O . PRO A 1 87 ? -6.021 10.641 -1.911 1.00 96.62 87 PRO A O 1
ATOM 658 N N . ARG A 1 88 ? -5.631 12.580 -2.979 1.00 96.00 88 ARG A N 1
ATOM 659 C CA . ARG A 1 88 ? -5.900 12.031 -4.315 1.00 96.00 88 ARG A CA 1
ATOM 660 C C . ARG A 1 88 ? -4.811 11.054 -4.717 1.00 96.00 88 ARG A C 1
ATOM 662 O O . ARG A 1 88 ? -5.105 10.003 -5.276 1.00 96.00 88 ARG A O 1
ATOM 669 N N . THR A 1 89 ? -3.568 11.402 -4.411 1.00 96.56 89 THR A N 1
ATOM 670 C CA . THR A 1 89 ? -2.421 10.542 -4.679 1.00 96.56 89 THR A CA 1
ATOM 671 C C . THR A 1 89 ? -2.477 9.254 -3.853 1.00 96.56 89 THR A C 1
ATOM 673 O O . THR A 1 89 ? -2.323 8.172 -4.416 1.00 96.56 89 THR A O 1
ATOM 676 N N . ALA A 1 90 ? -2.780 9.347 -2.554 1.00 97.25 90 ALA A N 1
ATOM 677 C CA . ALA A 1 90 ? -2.980 8.181 -1.693 1.00 97.25 90 ALA A CA 1
ATOM 678 C C . ALA A 1 90 ? -4.126 7.285 -2.200 1.00 97.25 90 ALA A C 1
ATOM 680 O O . ALA A 1 90 ? -3.987 6.066 -2.281 1.00 97.25 90 ALA A O 1
ATOM 681 N N . GLU A 1 91 ? -5.255 7.886 -2.594 1.00 97.00 91 GLU A N 1
ATOM 682 C CA . GLU A 1 91 ? -6.418 7.145 -3.090 1.00 97.00 91 GLU A CA 1
ATOM 683 C C . GLU A 1 91 ? -6.168 6.449 -4.439 1.00 97.00 91 GLU A C 1
ATOM 685 O O . GLU A 1 91 ? -6.752 5.399 -4.710 1.00 97.00 91 GLU A O 1
ATOM 690 N N . ALA A 1 92 ? -5.263 6.978 -5.265 1.00 95.62 92 ALA A N 1
ATOM 691 C CA . ALA A 1 92 ? -4.885 6.358 -6.532 1.00 95.62 92 ALA A CA 1
ATOM 692 C C . ALA A 1 92 ? -4.112 5.036 -6.358 1.00 95.62 92 ALA A C 1
ATOM 694 O O . ALA A 1 92 ? -4.124 4.211 -7.270 1.00 95.62 92 ALA A O 1
ATOM 695 N N . GLN A 1 93 ? -3.472 4.805 -5.204 1.00 95.06 93 GLN A N 1
ATOM 696 C CA . GLN A 1 93 ? -2.768 3.548 -4.917 1.00 95.06 93 GLN A CA 1
ATOM 697 C C . GLN A 1 93 ? -3.700 2.442 -4.403 1.00 95.06 93 GLN A C 1
ATOM 699 O O . GLN A 1 93 ? -3.339 1.273 -4.445 1.00 95.06 93 GLN A O 1
ATOM 704 N N . LEU A 1 94 ? -4.908 2.764 -3.929 1.00 93.88 94 LEU A N 1
ATOM 705 C CA . LEU A 1 94 ? -5.773 1.808 -3.221 1.00 93.88 94 LEU A CA 1
ATOM 706 C C . LEU A 1 94 ? -6.056 0.496 -3.963 1.00 93.88 94 LEU A C 1
ATOM 708 O O . LEU A 1 94 ? -6.044 -0.544 -3.299 1.00 93.88 94 LEU A O 1
ATOM 712 N N . PRO A 1 95 ? -6.277 0.490 -5.294 1.00 91.25 95 PRO A N 1
ATOM 713 C CA . PRO A 1 95 ? -6.457 -0.756 -6.033 1.00 91.25 95 PRO A CA 1
ATOM 714 C C . PRO A 1 95 ? -5.279 -1.728 -5.876 1.00 91.25 95 PRO A C 1
ATOM 716 O O . PRO A 1 95 ? -5.498 -2.935 -5.853 1.00 91.25 95 PRO A O 1
ATOM 719 N N . GLN A 1 96 ? -4.054 -1.222 -5.674 1.00 91.38 96 GLN A N 1
ATOM 720 C CA . GLN A 1 96 ? -2.840 -2.027 -5.498 1.00 91.38 96 GLN A CA 1
ATOM 721 C C . GLN A 1 96 ? -2.895 -2.965 -4.289 1.00 91.38 96 GLN A C 1
ATOM 723 O O . GLN A 1 96 ? -2.274 -4.028 -4.309 1.00 91.38 96 GLN A O 1
ATOM 728 N N . ALA A 1 97 ? -3.661 -2.610 -3.254 1.00 92.88 97 ALA A N 1
ATOM 729 C CA . ALA A 1 97 ? -3.802 -3.426 -2.053 1.00 92.88 97 ALA A CA 1
ATOM 730 C C . ALA A 1 97 ? -4.633 -4.704 -2.274 1.00 92.88 97 ALA A C 1
ATOM 732 O O . ALA A 1 97 ? -4.462 -5.664 -1.529 1.00 92.88 97 ALA A O 1
ATOM 733 N N . ASP A 1 98 ? -5.510 -4.730 -3.282 1.00 90.38 98 ASP A N 1
ATOM 734 C CA . ASP A 1 98 ? -6.300 -5.906 -3.690 1.00 90.38 98 ASP A CA 1
ATOM 735 C C . ASP A 1 98 ? -5.984 -6.299 -5.142 1.00 90.38 98 ASP A C 1
ATOM 737 O O . ASP A 1 98 ? -6.861 -6.590 -5.958 1.00 90.38 98 ASP A O 1
ATOM 741 N N . GLY A 1 99 ? -4.702 -6.208 -5.487 1.00 85.31 99 GLY A N 1
ATOM 742 C CA . GLY A 1 99 ? -4.215 -6.500 -6.823 1.00 85.31 99 GLY A CA 1
ATOM 743 C C . GLY A 1 99 ? -4.219 -7.971 -7.194 1.00 85.31 99 GLY A C 1
ATOM 744 O O . GLY A 1 99 ? -4.375 -8.839 -6.334 1.00 85.31 99 GLY A O 1
ATOM 745 N N . PRO A 1 100 ? -4.004 -8.276 -8.485 1.00 85.69 100 PRO A N 1
ATOM 746 C CA . PRO A 1 100 ? -3.749 -9.645 -8.899 1.00 85.69 100 PRO A CA 1
ATOM 747 C C . PRO A 1 100 ? -2.487 -10.177 -8.209 1.00 85.69 100 PRO A C 1
ATOM 749 O O . PRO A 1 100 ? -1.488 -9.472 -8.086 1.00 85.69 100 PRO A O 1
ATOM 752 N N . GLY A 1 101 ? -2.522 -11.445 -7.798 1.00 91.75 101 GLY A N 1
ATOM 753 C CA . GLY A 1 101 ? -1.373 -12.113 -7.189 1.00 91.75 101 GLY A CA 1
ATOM 754 C C . GLY A 1 101 ? -1.031 -11.595 -5.789 1.00 91.75 101 GLY A C 1
ATOM 755 O O . GLY A 1 101 ? -1.909 -11.366 -4.959 1.00 91.75 101 GLY A O 1
ATOM 756 N N . LEU A 1 102 ? 0.266 -11.493 -5.504 1.00 94.00 102 LEU A N 1
ATOM 757 C CA . LEU A 1 102 ? 0.796 -11.057 -4.217 1.00 94.00 102 LEU A CA 1
ATOM 758 C C . LEU A 1 102 ? 0.973 -9.531 -4.174 1.00 94.00 102 LEU A C 1
ATOM 760 O O . LEU A 1 102 ? 1.888 -8.996 -4.795 1.00 94.00 102 LEU A O 1
ATOM 764 N N . SER A 1 103 ? 0.163 -8.836 -3.377 1.00 94.88 103 SER A N 1
ATOM 765 C CA . SER A 1 103 ? 0.416 -7.434 -3.024 1.00 94.88 103 SER A CA 1
ATOM 766 C C . SER A 1 103 ? 1.384 -7.349 -1.845 1.00 94.88 103 SER A C 1
ATOM 768 O O . SER A 1 103 ? 1.099 -7.870 -0.765 1.00 94.88 103 SER A O 1
ATOM 770 N N . ILE A 1 104 ? 2.521 -6.680 -2.036 1.00 95.88 104 ILE A N 1
ATOM 771 C CA . ILE A 1 104 ? 3.475 -6.353 -0.969 1.00 95.88 104 ILE A CA 1
ATOM 772 C C . ILE A 1 104 ? 3.494 -4.834 -0.826 1.00 95.88 104 ILE A C 1
ATOM 774 O O . ILE A 1 104 ? 3.860 -4.142 -1.768 1.00 95.88 104 ILE A O 1
ATOM 778 N N . LEU A 1 105 ? 3.097 -4.307 0.330 1.00 96.81 105 LEU A N 1
ATOM 779 C CA . LEU A 1 105 ? 3.020 -2.864 0.571 1.00 96.81 105 LEU A CA 1
ATOM 780 C C . LEU A 1 105 ? 4.000 -2.465 1.670 1.00 96.81 105 LEU A C 1
ATOM 782 O O . LEU A 1 105 ? 3.969 -3.028 2.768 1.00 96.81 105 LEU A O 1
ATOM 786 N N . ARG A 1 106 ? 4.834 -1.461 1.405 1.00 95.81 106 ARG A N 1
ATOM 787 C CA . ARG A 1 106 ? 5.741 -0.888 2.400 1.00 95.81 106 ARG A CA 1
ATOM 788 C C . ARG A 1 106 ? 5.433 0.583 2.612 1.00 95.81 106 ARG A C 1
ATOM 790 O O . ARG A 1 106 ? 5.503 1.377 1.683 1.00 95.81 106 ARG A O 1
ATOM 797 N N . VAL A 1 107 ? 5.126 0.949 3.856 1.00 96.31 107 VAL A N 1
ATOM 798 C CA . VAL A 1 107 ? 4.975 2.353 4.262 1.00 96.31 107 VAL A CA 1
ATOM 799 C C . VAL A 1 107 ? 6.320 2.903 4.764 1.00 96.31 107 VAL A C 1
ATOM 801 O O . VAL A 1 107 ? 7.038 2.196 5.483 1.00 96.31 107 VAL A O 1
ATOM 804 N N . PRO A 1 108 ? 6.693 4.154 4.440 1.00 95.44 108 PRO A N 1
ATOM 805 C CA . PRO A 1 108 ? 7.920 4.748 4.960 1.00 95.44 108 PRO A CA 1
ATOM 806 C C . PRO A 1 108 ? 7.768 5.241 6.407 1.00 95.44 108 PRO A C 1
ATOM 808 O O . PRO A 1 108 ? 6.775 5.882 6.777 1.00 95.44 108 PRO A O 1
ATOM 811 N N . THR A 1 109 ? 8.795 5.007 7.220 1.00 94.69 109 THR A N 1
ATOM 812 C CA . THR A 1 109 ? 8.921 5.499 8.603 1.00 94.69 109 THR A CA 1
ATOM 813 C C . THR A 1 109 ? 10.342 6.023 8.865 1.00 94.69 109 THR A C 1
ATOM 815 O O . THR A 1 109 ? 11.168 6.090 7.957 1.00 94.69 109 THR A O 1
ATOM 818 N N . ASP A 1 110 ? 10.630 6.418 10.105 1.00 93.50 110 ASP A N 1
ATOM 819 C CA . ASP A 1 110 ? 11.979 6.696 10.619 1.00 93.50 110 ASP A CA 1
ATOM 820 C C . ASP A 1 110 ? 12.639 5.454 11.262 1.00 93.50 110 ASP A C 1
ATOM 822 O O . ASP A 1 110 ? 13.679 5.547 11.914 1.00 93.50 110 ASP A O 1
ATOM 826 N N . GLY A 1 111 ? 12.020 4.280 11.108 1.00 92.06 111 GLY A N 1
ATOM 827 C CA . GLY A 1 111 ? 12.445 3.023 11.713 1.00 92.06 111 GLY A CA 1
ATOM 828 C C . GLY A 1 111 ? 11.998 2.822 13.167 1.00 92.06 111 GLY A C 1
ATOM 829 O O . GLY A 1 111 ? 12.275 1.771 13.739 1.00 92.06 111 GLY A O 1
ATOM 830 N N . ASN A 1 112 ? 11.271 3.762 13.780 1.00 92.38 112 ASN A N 1
ATOM 831 C CA . ASN A 1 112 ? 10.674 3.575 15.105 1.00 92.38 112 ASN A CA 1
ATOM 832 C C . ASN A 1 112 ? 9.315 2.854 15.028 1.00 92.38 112 ASN A C 1
ATOM 834 O O . ASN A 1 112 ? 8.415 3.306 14.322 1.00 92.38 112 ASN A O 1
ATOM 838 N N . ASP A 1 113 ? 9.130 1.757 15.765 1.00 94.38 113 ASP A N 1
ATOM 839 C CA . ASP A 1 113 ? 7.861 1.001 15.826 1.00 94.38 113 ASP A CA 1
ATOM 840 C C . ASP A 1 113 ? 6.652 1.875 16.210 1.00 94.38 113 ASP A C 1
ATOM 842 O O . ASP A 1 113 ? 5.529 1.676 15.748 1.00 94.38 113 ASP A O 1
ATOM 846 N N . GLY A 1 114 ? 6.881 2.911 17.018 1.00 94.38 114 GLY A N 1
ATOM 847 C CA . GLY A 1 114 ? 5.882 3.905 17.400 1.00 94.38 114 GLY A CA 1
ATOM 848 C C . GLY A 1 114 ? 5.560 4.944 16.321 1.00 94.38 114 GLY A C 1
ATOM 849 O O . GLY A 1 114 ? 4.687 5.787 16.552 1.00 94.38 114 GLY A O 1
ATOM 850 N N . HIS A 1 115 ? 6.229 4.926 15.163 1.00 96.19 115 HIS A N 1
ATOM 851 C CA . HIS A 1 115 ? 6.031 5.931 14.123 1.00 96.19 115 HIS A CA 1
ATOM 852 C C . HIS A 1 115 ? 4.582 5.899 13.600 1.00 96.19 115 HIS A C 1
ATOM 854 O O . HIS A 1 115 ? 4.069 4.839 13.222 1.00 96.19 115 HIS A O 1
ATOM 860 N N . PRO A 1 116 ? 3.890 7.051 13.513 1.00 96.50 116 PRO A N 1
ATOM 861 C CA . PRO A 1 116 ? 2.470 7.093 13.160 1.00 96.50 116 PRO A CA 1
ATOM 862 C C . PRO A 1 116 ? 2.152 6.517 11.774 1.00 96.50 116 PRO A C 1
ATOM 864 O O . PRO A 1 116 ? 1.045 6.011 11.568 1.00 96.5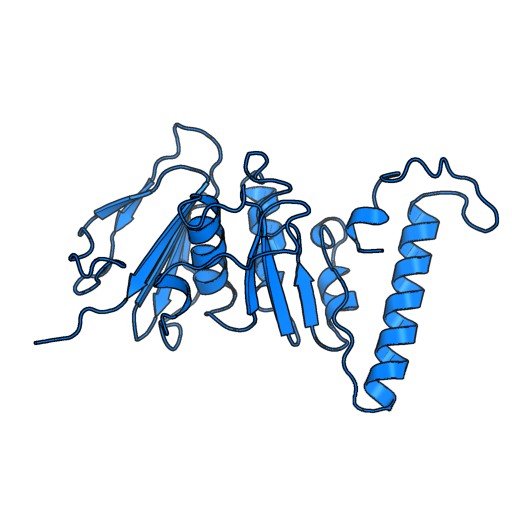0 116 PRO A O 1
ATOM 867 N N . ASN A 1 117 ? 3.108 6.563 10.840 1.00 97.31 117 ASN A N 1
ATOM 868 C CA . ASN A 1 117 ? 2.915 6.024 9.492 1.00 97.31 117 ASN A CA 1
ATOM 869 C C . ASN A 1 117 ? 2.687 4.511 9.495 1.00 97.31 117 ASN A C 1
ATOM 871 O O . ASN A 1 117 ? 1.989 4.015 8.618 1.00 97.31 117 ASN A O 1
ATOM 875 N N . PHE A 1 118 ? 3.200 3.784 10.493 1.00 97.25 118 PHE A N 1
ATOM 876 C CA . PHE A 1 118 ? 3.007 2.340 10.586 1.00 97.25 118 PHE A CA 1
ATOM 877 C C . PHE A 1 118 ? 1.512 2.012 10.681 1.00 97.25 118 PHE A C 1
ATOM 879 O O . PHE A 1 118 ? 0.953 1.362 9.799 1.00 97.25 118 PHE A O 1
ATOM 886 N N . ARG A 1 119 ? 0.818 2.556 11.689 1.00 98.12 119 ARG A N 1
ATOM 887 C CA . ARG A 1 119 ? -0.635 2.359 11.854 1.00 98.12 119 ARG A CA 1
ATOM 888 C C . ARG A 1 119 ? -1.448 2.970 10.714 1.00 98.12 119 ARG A C 1
ATOM 890 O O . ARG A 1 119 ? -2.499 2.441 10.367 1.00 98.12 119 ARG A O 1
ATOM 897 N N . TYR A 1 120 ? -0.973 4.068 10.129 1.00 98.50 120 TYR A N 1
ATOM 898 C CA . TYR A 1 120 ? -1.582 4.690 8.952 1.00 98.50 120 TYR A CA 1
ATOM 899 C C . TYR A 1 120 ? -1.589 3.749 7.738 1.00 98.50 120 TYR A C 1
ATOM 901 O O . TYR A 1 120 ? -2.658 3.470 7.193 1.00 98.50 120 TYR A O 1
ATOM 909 N N . GLY A 1 121 ? -0.428 3.197 7.378 1.00 98.19 121 GLY A N 1
ATOM 910 C CA . GLY A 1 121 ? -0.286 2.230 6.293 1.00 98.19 121 GLY A CA 1
ATOM 911 C C . GLY A 1 121 ? -1.013 0.919 6.576 1.00 98.19 121 GLY A C 1
ATOM 912 O O . GLY A 1 121 ? -1.733 0.432 5.704 1.00 98.19 121 GLY A O 1
ATOM 913 N N . LEU A 1 122 ? -0.896 0.395 7.802 1.00 98.44 122 LEU A N 1
ATOM 914 C CA . LEU A 1 122 ? -1.511 -0.870 8.206 1.00 98.44 122 LEU A CA 1
ATOM 915 C C . LEU A 1 122 ? -3.041 -0.793 8.160 1.00 98.44 122 LEU A C 1
ATOM 917 O O . LEU A 1 122 ? -3.699 -1.713 7.679 1.00 98.44 122 LEU A O 1
ATOM 921 N N . ALA A 1 123 ? -3.627 0.319 8.615 1.00 98.62 123 ALA A N 1
ATOM 922 C CA . ALA A 1 123 ? -5.069 0.516 8.528 1.00 98.62 123 ALA A CA 1
ATOM 923 C C . ALA A 1 123 ? -5.549 0.529 7.070 1.00 98.62 123 ALA A C 1
ATOM 925 O O . ALA A 1 123 ? -6.552 -0.111 6.758 1.00 98.62 123 ALA A O 1
ATOM 926 N N . ALA A 1 124 ? -4.832 1.207 6.167 1.00 98.56 124 ALA A N 1
ATOM 927 C CA . ALA A 1 124 ? -5.165 1.204 4.744 1.00 98.56 124 ALA A CA 1
ATOM 928 C C . ALA A 1 124 ? -5.008 -0.196 4.119 1.00 98.56 124 ALA A C 1
ATOM 930 O O . ALA A 1 124 ? -5.902 -0.640 3.401 1.00 98.56 124 ALA A O 1
ATOM 931 N N . PHE A 1 125 ? -3.943 -0.929 4.453 1.00 98.25 125 PHE A N 1
ATOM 932 C CA . PHE A 1 125 ? -3.751 -2.321 4.034 1.00 98.25 125 PHE A CA 1
ATOM 933 C C . PHE A 1 125 ? -4.943 -3.207 4.428 1.00 98.25 125 PHE A C 1
ATOM 935 O O . PHE A 1 125 ? -5.508 -3.908 3.586 1.00 98.25 125 PHE A O 1
ATOM 942 N N . TRP A 1 126 ? -5.403 -3.109 5.680 1.00 98.50 126 TRP A N 1
ATOM 943 C CA . TRP A 1 126 ? -6.606 -3.813 6.122 1.00 98.50 126 TRP A CA 1
ATOM 944 C C . TRP A 1 126 ? -7.838 -3.376 5.337 1.00 98.50 126 TRP A C 1
ATOM 946 O O . TRP A 1 126 ? -8.536 -4.217 4.777 1.00 98.50 126 TRP A O 1
ATOM 956 N N . ILE A 1 127 ? -8.110 -2.072 5.267 1.00 98.56 127 ILE A N 1
ATOM 957 C CA . ILE A 1 127 ? -9.315 -1.536 4.623 1.00 98.56 127 ILE A CA 1
ATOM 958 C C . ILE A 1 127 ? -9.397 -1.988 3.165 1.00 98.56 127 ILE A C 1
ATOM 960 O O . ILE A 1 127 ? -10.428 -2.528 2.766 1.00 98.56 127 ILE A O 1
ATOM 964 N N . PHE A 1 128 ? -8.336 -1.815 2.383 1.00 97.94 128 PHE A N 1
ATOM 965 C CA . PHE A 1 128 ? -8.401 -1.989 0.933 1.00 97.94 128 PHE A CA 1
ATOM 966 C C . PHE A 1 128 ? -7.999 -3.393 0.478 1.00 97.94 128 PHE A C 1
ATOM 968 O O . PHE A 1 128 ? -8.730 -3.976 -0.314 1.00 97.94 128 PHE A O 1
ATOM 975 N N . GLY A 1 129 ? -6.955 -3.996 1.056 1.00 96.31 129 GLY A N 1
ATOM 976 C CA . GLY A 1 129 ? -6.546 -5.374 0.738 1.00 96.31 129 GLY A CA 1
ATOM 977 C C . GLY A 1 129 ? -7.313 -6.453 1.507 1.00 96.31 129 GLY A C 1
ATOM 978 O O . GLY A 1 129 ? -7.289 -7.638 1.166 1.00 96.31 129 GLY A O 1
ATOM 979 N N . GLY A 1 130 ? -8.035 -6.067 2.562 1.00 96.12 130 GLY A N 1
ATOM 980 C CA . GLY A 1 130 ? -8.725 -7.015 3.433 1.00 96.12 130 GLY A CA 1
ATOM 981 C C . GLY A 1 130 ? -7.771 -7.851 4.288 1.00 96.12 130 GLY A C 1
ATOM 982 O O . GLY A 1 130 ? -8.137 -8.957 4.676 1.00 96.12 130 GLY A O 1
ATOM 983 N N . GLY A 1 131 ? -6.549 -7.359 4.525 1.00 93.25 131 GLY A N 1
ATOM 984 C CA . GLY A 1 131 ? -5.493 -8.100 5.221 1.00 93.25 131 GLY A CA 1
ATOM 985 C C . GLY A 1 131 ? -4.795 -9.165 4.371 1.00 93.25 131 GLY A C 1
ATOM 986 O O . GLY A 1 131 ? -4.053 -9.978 4.915 1.00 93.25 131 GLY A O 1
ATOM 987 N N . ARG A 1 132 ? -5.048 -9.206 3.056 1.00 93.19 132 ARG A N 1
ATOM 988 C CA . ARG A 1 132 ? -4.376 -10.124 2.127 1.00 93.19 132 ARG A CA 1
ATOM 989 C C . ARG A 1 132 ? -3.102 -9.496 1.577 1.00 93.19 132 ARG A C 1
ATOM 991 O O . ARG A 1 132 ? -3.090 -8.315 1.254 1.00 93.19 132 ARG A O 1
ATOM 998 N N . GLY A 1 133 ? -2.074 -10.321 1.414 1.00 93.56 133 GLY A N 1
ATOM 999 C CA . GLY A 1 133 ? -0.753 -9.889 0.971 1.00 93.56 133 GLY A CA 1
ATOM 1000 C C . GLY A 1 133 ? 0.201 -9.688 2.142 1.00 93.56 133 GLY A C 1
ATOM 1001 O O . GLY A 1 133 ? -0.014 -10.224 3.229 1.00 93.56 133 GLY A O 1
ATOM 1002 N N . SER A 1 134 ? 1.253 -8.917 1.901 1.00 94.88 134 SER A N 1
ATOM 1003 C CA . SER A 1 134 ? 2.281 -8.607 2.890 1.00 94.88 134 SER A CA 1
ATOM 1004 C C . SER A 1 134 ? 2.327 -7.109 3.140 1.00 94.88 134 SER A C 1
ATOM 1006 O O . SER A 1 134 ? 2.244 -6.307 2.210 1.00 94.88 134 SER A O 1
ATOM 1008 N N . PHE A 1 135 ? 2.504 -6.736 4.400 1.00 96.38 135 PHE A N 1
ATOM 1009 C CA . PHE A 1 135 ? 2.653 -5.351 4.814 1.00 96.38 135 PHE A CA 1
ATOM 1010 C C . PHE A 1 135 ? 3.930 -5.187 5.632 1.00 96.38 135 PHE A C 1
ATOM 1012 O O . PHE A 1 135 ? 4.213 -6.002 6.509 1.00 96.38 135 PHE A O 1
ATOM 1019 N N . ALA A 1 136 ? 4.674 -4.118 5.368 1.00 95.25 136 ALA A N 1
ATOM 1020 C CA . ALA A 1 136 ? 5.848 -3.748 6.140 1.00 95.25 136 ALA A CA 1
ATOM 1021 C C . ALA A 1 136 ? 5.906 -2.239 6.392 1.00 95.25 136 ALA A C 1
ATOM 1023 O O . ALA A 1 136 ? 5.378 -1.420 5.638 1.00 95.25 136 ALA A O 1
ATOM 1024 N N . ALA A 1 137 ? 6.615 -1.876 7.452 1.00 94.56 137 ALA A N 1
ATOM 1025 C CA . ALA A 1 137 ? 7.054 -0.522 7.726 1.00 94.56 137 ALA A CA 1
ATOM 1026 C C . ALA A 1 137 ? 8.572 -0.566 7.921 1.00 94.56 137 ALA A C 1
ATOM 1028 O O . ALA A 1 137 ? 9.072 -1.429 8.647 1.00 94.56 137 ALA A O 1
ATOM 1029 N N . THR A 1 138 ? 9.308 0.318 7.247 1.00 91.88 138 THR A N 1
ATOM 1030 C CA . THR A 1 138 ? 10.773 0.390 7.378 1.00 91.88 138 THR A CA 1
ATOM 1031 C C . THR A 1 138 ? 11.279 1.822 7.219 1.00 91.88 138 THR A C 1
ATOM 1033 O O . THR A 1 138 ? 10.651 2.641 6.532 1.00 91.88 138 THR A O 1
ATOM 1036 N N . ALA A 1 139 ? 12.442 2.113 7.811 1.00 88.38 139 ALA A N 1
ATOM 1037 C CA . ALA A 1 139 ? 13.182 3.346 7.548 1.00 88.38 139 ALA A CA 1
ATOM 1038 C C . ALA A 1 139 ? 13.808 3.335 6.144 1.00 88.38 139 ALA A C 1
ATOM 1040 O O . ALA A 1 139 ? 13.926 2.286 5.504 1.00 88.38 139 ALA A O 1
ATOM 1041 N N . HIS A 1 140 ? 14.194 4.507 5.643 1.00 80.25 140 HIS A N 1
ATOM 1042 C CA . HIS A 1 140 ? 15.015 4.586 4.434 1.00 80.25 140 HIS A CA 1
ATOM 1043 C C . HIS A 1 140 ? 16.404 3.992 4.719 1.00 80.25 140 HIS A C 1
ATOM 1045 O O . HIS A 1 140 ? 16.968 4.273 5.774 1.00 80.25 140 HIS A O 1
ATOM 1051 N N . ASP A 1 141 ? 16.905 3.142 3.821 1.00 76.50 141 ASP A N 1
ATOM 1052 C CA . ASP A 1 141 ? 18.207 2.453 3.911 1.00 76.50 141 ASP A CA 1
ATOM 1053 C C . ASP A 1 141 ? 18.489 1.641 5.190 1.00 76.50 141 ASP A C 1
ATOM 1055 O O . ASP A 1 141 ? 19.628 1.258 5.463 1.00 76.50 141 ASP A O 1
ATOM 1059 N N . ASP A 1 142 ? 17.459 1.324 5.975 1.00 74.69 142 ASP A N 1
ATOM 1060 C CA . ASP A 1 142 ? 17.601 0.486 7.161 1.00 74.69 142 ASP A CA 1
ATOM 1061 C C . ASP A 1 142 ? 17.338 -0.981 6.811 1.00 74.69 142 ASP A C 1
ATOM 1063 O O . ASP A 1 142 ? 16.213 -1.477 6.869 1.00 74.69 142 ASP A O 1
ATOM 1067 N N . TYR A 1 143 ? 18.411 -1.674 6.435 1.00 72.75 143 TYR A N 1
ATOM 1068 C CA . TYR A 1 143 ? 18.400 -3.102 6.098 1.00 72.75 143 TYR A CA 1
ATOM 1069 C C . TYR A 1 143 ? 18.582 -4.010 7.325 1.00 72.75 143 TYR A C 1
ATOM 1071 O O . TYR A 1 143 ? 18.710 -5.225 7.184 1.00 72.75 143 TYR A O 1
ATOM 1079 N N . SER A 1 144 ? 18.649 -3.433 8.529 1.00 77.69 144 SER A N 1
ATOM 1080 C CA . SER A 1 144 ? 19.074 -4.143 9.740 1.00 77.69 144 SER A CA 1
ATOM 1081 C C . SER A 1 144 ? 17.921 -4.615 10.624 1.00 77.69 144 SER A C 1
ATOM 1083 O O . SER A 1 144 ? 18.111 -5.488 11.472 1.00 77.69 144 SER A O 1
ATOM 1085 N N . ARG A 1 145 ? 16.718 -4.064 10.426 1.00 79.50 145 ARG A N 1
ATOM 1086 C CA . ARG A 1 145 ? 15.528 -4.408 11.209 1.00 79.50 145 ARG A CA 1
ATOM 1087 C C . ARG A 1 145 ? 14.253 -4.318 10.387 1.00 79.50 145 ARG A C 1
ATOM 1089 O O . ARG A 1 145 ? 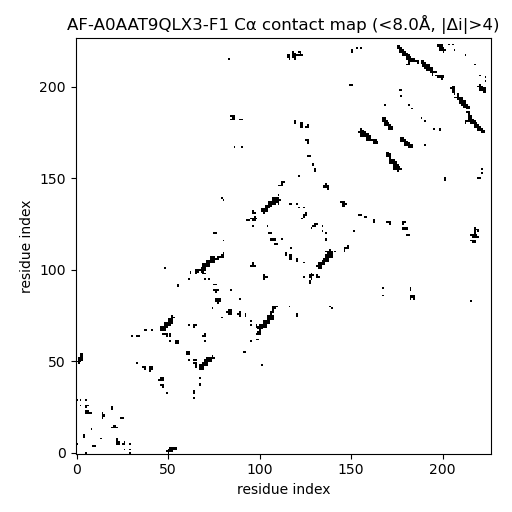14.109 -3.478 9.506 1.00 79.50 145 ARG A O 1
ATOM 1096 N N . THR A 1 146 ? 13.292 -5.157 10.753 1.00 82.75 146 THR A N 1
ATOM 1097 C CA . THR A 1 146 ? 11.894 -5.002 10.345 1.00 82.75 146 THR A CA 1
ATOM 1098 C C . THR A 1 146 ? 11.119 -4.484 11.542 1.00 82.75 146 THR A C 1
ATOM 1100 O O . THR A 1 146 ? 11.237 -5.043 12.631 1.00 82.75 146 THR A O 1
ATOM 1103 N N . GLN A 1 147 ? 10.367 -3.406 11.354 1.00 91.62 147 GLN A N 1
ATOM 1104 C CA . GLN A 1 147 ? 9.577 -2.821 12.429 1.00 91.62 147 GLN A CA 1
ATOM 1105 C C . GLN A 1 147 ? 8.382 -3.703 12.772 1.00 91.62 147 GLN A C 1
ATOM 1107 O O . GLN A 1 147 ? 7.811 -4.356 11.894 1.00 91.62 147 GLN A O 1
ATOM 1112 N N . HIS A 1 148 ? 7.957 -3.668 14.031 1.00 94.94 148 HIS A N 1
ATOM 1113 C CA . HIS A 1 148 ? 6.818 -4.449 14.504 1.00 94.94 148 HIS A CA 1
ATOM 1114 C C . HIS A 1 148 ? 5.934 -3.654 15.467 1.00 94.94 148 HIS A C 1
ATOM 1116 O O . HIS A 1 148 ? 6.411 -2.895 16.301 1.00 94.94 148 HIS A O 1
ATOM 1122 N N . ILE A 1 149 ? 4.621 -3.844 15.351 1.00 96.00 149 ILE A N 1
ATOM 1123 C CA . ILE A 1 149 ? 3.635 -3.431 16.353 1.00 96.00 149 ILE A CA 1
ATOM 1124 C C . ILE A 1 149 ? 2.671 -4.593 16.577 1.00 96.00 149 ILE A C 1
ATOM 1126 O O . ILE A 1 149 ? 2.410 -5.357 15.649 1.00 96.00 149 ILE A O 1
ATOM 1130 N N . ALA A 1 150 ? 2.089 -4.698 17.772 1.00 96.00 150 ALA A N 1
ATOM 1131 C CA . ALA A 1 150 ? 1.165 -5.783 18.115 1.00 96.00 150 ALA A CA 1
ATOM 1132 C C . ALA A 1 150 ? -0.008 -5.913 17.125 1.00 96.00 150 ALA A C 1
ATOM 1134 O O . ALA A 1 150 ? -0.463 -7.018 16.843 1.00 96.00 150 ALA A O 1
ATOM 1135 N N . GLU A 1 151 ? -0.481 -4.796 16.561 1.00 97.00 151 GLU A N 1
ATOM 1136 C CA . GLU A 1 151 ? -1.563 -4.791 15.575 1.00 97.00 151 GLU A CA 1
ATOM 1137 C C . GLU A 1 151 ? -1.222 -5.515 14.262 1.00 97.00 151 GLU A C 1
ATOM 1139 O O . GLU A 1 151 ? -2.137 -5.871 13.518 1.00 97.00 151 GLU A O 1
ATOM 1144 N N . LEU A 1 152 ? 0.063 -5.731 13.960 1.00 95.75 152 LEU A N 1
ATOM 1145 C CA . LEU A 1 152 ? 0.506 -6.470 12.777 1.00 95.75 152 LEU A CA 1
ATOM 1146 C C . LEU A 1 152 ? 0.194 -7.971 12.886 1.00 95.75 152 LEU A C 1
ATOM 1148 O O . LEU A 1 152 ? -0.086 -8.606 11.873 1.00 95.75 152 LEU A O 1
ATOM 1152 N N . ASP A 1 153 ? 0.182 -8.515 14.106 1.00 95.00 153 ASP A N 1
ATOM 1153 C CA . ASP A 1 153 ? -0.085 -9.937 14.368 1.00 95.00 153 ASP A CA 1
ATOM 1154 C C . ASP A 1 153 ? -1.587 -10.258 14.412 1.00 95.00 153 ASP A C 1
ATOM 1156 O O . ASP A 1 153 ? -2.001 -11.414 14.542 1.00 95.00 153 ASP A O 1
ATOM 1160 N N . TRP A 1 154 ? -2.438 -9.234 14.359 1.00 96.00 154 TRP A N 1
ATOM 1161 C CA . TRP A 1 154 ? -3.873 -9.409 14.503 1.00 96.00 154 TRP A CA 1
ATOM 1162 C C . TRP A 1 154 ? -4.502 -10.009 13.255 1.00 96.00 154 TRP A C 1
ATOM 1164 O O . TRP A 1 154 ? -4.291 -9.545 12.141 1.00 96.00 154 TRP A O 1
ATOM 1174 N N . SER A 1 155 ? -5.393 -10.979 13.454 1.00 93.88 155 SER A N 1
ATOM 1175 C CA . SER A 1 155 ? -6.290 -11.450 12.403 1.00 93.88 155 SER A CA 1
ATOM 1176 C C . SER A 1 155 ? -7.658 -10.798 12.570 1.00 93.88 155 SER A C 1
ATOM 1178 O O . SER A 1 155 ? -8.470 -11.226 13.392 1.00 93.88 155 SER A O 1
ATOM 1180 N N . LEU A 1 156 ? -7.949 -9.764 11.773 1.00 97.31 156 LEU A N 1
ATOM 1181 C CA . LEU A 1 156 ? -9.283 -9.151 11.795 1.00 97.31 156 LEU A CA 1
ATOM 1182 C C . LEU A 1 156 ? -10.340 -10.051 11.133 1.00 97.31 156 LEU A C 1
ATOM 1184 O O . LEU A 1 1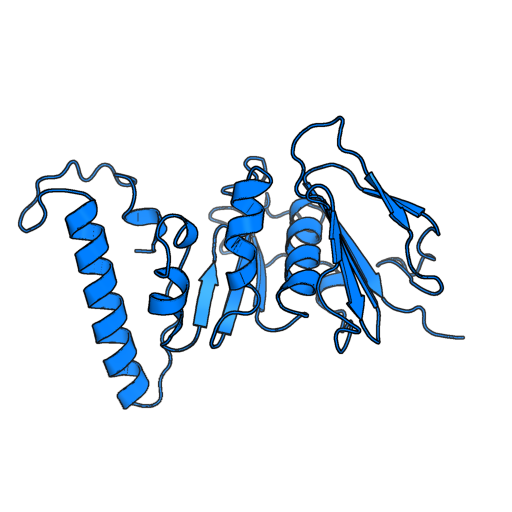56 ? -11.533 -9.784 11.259 1.00 97.31 156 LEU A O 1
ATOM 1188 N N . GLY A 1 157 ? -9.935 -11.135 10.467 1.00 96.50 157 GLY A N 1
ATOM 1189 C CA . GLY A 1 157 ? -10.820 -12.070 9.779 1.00 96.50 157 GLY A CA 1
ATOM 1190 C C . GLY A 1 157 ? -11.400 -11.511 8.478 1.00 96.50 157 GLY A C 1
ATOM 1191 O O . GLY A 1 157 ? -10.809 -10.648 7.831 1.00 96.50 157 GLY A O 1
ATOM 1192 N N . SER A 1 158 ? -12.559 -12.023 8.064 1.00 96.69 158 SER A N 1
ATOM 1193 C CA . SER A 1 158 ? -13.151 -11.678 6.768 1.00 96.69 158 SER A CA 1
ATOM 1194 C C . SER A 1 158 ? -13.812 -10.293 6.787 1.00 96.69 158 SER A C 1
ATOM 1196 O O . SER A 1 158 ? -14.462 -9.935 7.778 1.00 96.69 158 SER A O 1
ATOM 1198 N N . PRO A 1 159 ? -13.722 -9.514 5.695 1.00 97.56 159 PRO A N 1
ATOM 1199 C CA . PRO A 1 159 ? -14.443 -8.253 5.586 1.00 97.56 159 PRO A CA 1
ATOM 1200 C C . PRO A 1 159 ? -15.964 -8.443 5.637 1.00 97.56 159 PRO A C 1
ATOM 1202 O O . PRO A 1 159 ? -16.507 -9.330 4.986 1.00 97.56 159 PRO A O 1
ATOM 1205 N N . GLN A 1 160 ? -16.670 -7.568 6.356 1.00 97.31 160 GLN A N 1
ATOM 1206 C CA . GLN A 1 160 ? -18.139 -7.585 6.474 1.00 97.31 160 GLN A CA 1
ATOM 1207 C C . GLN A 1 160 ? -18.843 -6.645 5.478 1.00 97.31 160 GLN A C 1
ATOM 1209 O O . GLN A 1 160 ? -20.031 -6.360 5.609 1.00 97.31 160 GLN A O 1
ATOM 1214 N N . GLY A 1 161 ? -18.104 -6.126 4.502 1.00 95.69 161 GLY A N 1
ATOM 1215 C CA . GLY A 1 161 ? -18.590 -5.193 3.493 1.00 95.69 161 GLY A CA 1
ATOM 1216 C C . GLY A 1 161 ? -17.442 -4.612 2.674 1.00 95.69 161 GLY A C 1
ATOM 1217 O O . GLY A 1 161 ? -16.278 -4.986 2.860 1.00 95.69 161 GLY A O 1
ATOM 1218 N N . GLN A 1 162 ? -17.770 -3.692 1.772 1.00 96.19 162 GLN A N 1
ATOM 1219 C CA . GLN A 1 162 ? -16.782 -2.906 1.032 1.00 96.19 162 GLN A CA 1
ATOM 1220 C C . GLN A 1 162 ? -16.159 -1.815 1.924 1.00 96.19 162 GLN A C 1
ATOM 1222 O O . GLN A 1 162 ? -16.747 -1.466 2.955 1.00 96.19 162 GLN A O 1
ATOM 1227 N N . PRO A 1 163 ? -14.981 -1.271 1.563 1.00 97.62 163 PRO A N 1
ATOM 1228 C CA . PRO A 1 163 ? -14.478 -0.039 2.161 1.00 97.62 163 PRO A CA 1
ATOM 1229 C C . PRO A 1 163 ? -15.550 1.057 2.124 1.00 97.62 163 PRO A C 1
ATOM 1231 O O . PRO A 1 163 ? -16.122 1.339 1.073 1.00 97.62 163 PRO A O 1
ATOM 1234 N N . ASN A 1 164 ? -15.831 1.677 3.269 1.00 96.69 164 ASN A N 1
ATOM 1235 C CA . ASN A 1 164 ? -16.778 2.782 3.375 1.00 96.69 164 ASN A CA 1
ATOM 1236 C C . ASN A 1 164 ? -16.013 4.070 3.662 1.00 96.69 164 ASN A C 1
ATOM 1238 O O . ASN A 1 164 ? -15.333 4.158 4.690 1.00 96.69 164 ASN A O 1
ATOM 1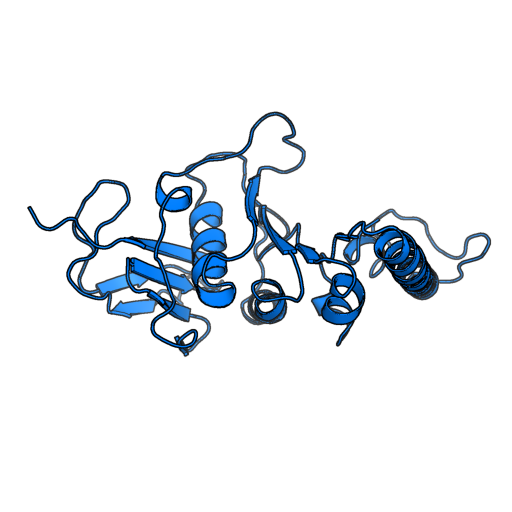242 N N . GLY A 1 165 ? -16.140 5.065 2.787 1.00 94.00 165 GLY A N 1
ATOM 1243 C CA . GLY A 1 165 ? -15.409 6.312 2.934 1.00 94.00 165 GLY A CA 1
ATOM 1244 C C . GLY A 1 165 ? -16.146 7.547 2.452 1.00 94.00 165 GLY A C 1
ATOM 1245 O O . GLY A 1 165 ? -16.994 7.506 1.565 1.00 94.00 165 GLY A O 1
ATOM 1246 N N . GLN A 1 166 ? -15.807 8.672 3.073 1.00 93.44 166 GLN A N 1
ATOM 1247 C CA . GLN A 1 166 ? -16.294 9.995 2.712 1.00 93.44 166 GLN A CA 1
ATOM 1248 C C . GLN A 1 166 ? -15.224 11.031 3.069 1.00 93.44 166 GLN A C 1
ATOM 1250 O O . GLN A 1 166 ? -14.637 10.970 4.149 1.00 93.44 166 GLN A O 1
ATOM 1255 N N . ARG A 1 167 ? -14.995 12.020 2.190 1.00 93.69 167 ARG A N 1
ATOM 1256 C CA . ARG A 1 167 ? -14.021 13.113 2.415 1.00 93.69 167 ARG A CA 1
ATOM 1257 C C . ARG A 1 167 ? -12.625 12.585 2.795 1.00 93.69 167 ARG A C 1
ATOM 1259 O O . ARG A 1 167 ? -12.030 13.057 3.767 1.00 93.69 167 ARG A O 1
ATOM 1266 N N . HIS A 1 168 ? -12.147 11.584 2.054 1.00 96.94 168 HIS A N 1
ATOM 1267 C CA . HIS A 1 168 ? -10.825 10.966 2.226 1.00 96.94 168 HIS A CA 1
ATOM 1268 C C . HIS A 1 168 ? -10.588 10.300 3.586 1.00 96.94 168 HIS A C 1
ATOM 1270 O O . HIS A 1 168 ? -9.453 10.116 4.028 1.00 96.94 168 HIS A O 1
ATOM 1276 N N . VAL A 1 169 ? -11.674 9.949 4.273 1.00 97.19 169 VAL A N 1
ATOM 1277 C CA . VAL A 1 169 ? -11.646 9.115 5.469 1.00 97.19 169 VAL A CA 1
ATOM 1278 C C . VAL A 1 169 ? -12.373 7.832 5.163 1.00 97.19 169 VAL A C 1
ATOM 1280 O O . VAL A 1 169 ? -13.519 7.865 4.721 1.00 97.19 169 VAL A O 1
ATOM 1283 N N . TRP A 1 170 ? -11.700 6.723 5.424 1.00 98.44 170 TRP A N 1
ATOM 1284 C CA . TRP A 1 170 ? -12.145 5.391 5.062 1.00 98.44 170 TRP A CA 1
ATOM 1285 C C . TRP A 1 170 ? -12.162 4.496 6.288 1.00 98.44 170 TRP A C 1
ATOM 1287 O O . TRP A 1 170 ? -11.382 4.675 7.222 1.00 98.44 170 TRP A O 1
ATOM 1297 N N . SER A 1 171 ? -13.064 3.525 6.289 1.00 98.50 171 SER A N 1
ATOM 1298 C CA . SER A 1 171 ? -13.123 2.491 7.311 1.00 98.50 171 SER A CA 1
ATOM 1299 C C . SER A 1 171 ? -13.666 1.192 6.743 1.00 98.50 171 SER A C 1
ATOM 1301 O O . SER A 1 171 ? -14.357 1.186 5.721 1.00 98.50 171 SER A O 1
ATOM 1303 N N . ARG A 1 172 ? -13.377 0.083 7.421 1.00 98.50 172 ARG A N 1
ATOM 1304 C CA . ARG A 1 172 ? -13.937 -1.223 7.078 1.00 98.50 172 ARG A CA 1
ATOM 1305 C C . ARG A 1 172 ? -14.086 -2.081 8.322 1.00 98.50 172 ARG A C 1
ATOM 1307 O O . ARG A 1 172 ? -13.223 -2.080 9.197 1.00 98.50 172 ARG A O 1
ATOM 1314 N N . THR A 1 173 ? -15.205 -2.794 8.388 1.00 98.31 173 THR A N 1
ATOM 1315 C CA . THR A 1 173 ? -15.503 -3.739 9.470 1.00 98.31 173 THR A CA 1
ATOM 1316 C C . THR A 1 173 ? -15.160 -5.149 9.022 1.00 98.31 173 THR A C 1
ATOM 1318 O O . THR A 1 173 ? -15.407 -5.515 7.871 1.00 98.31 173 THR A O 1
ATOM 1321 N N . PHE A 1 174 ? -14.640 -5.940 9.951 1.00 98.50 174 PHE A N 1
ATOM 1322 C CA . PHE A 1 174 ? -14.273 -7.333 9.766 1.00 98.50 174 PHE A CA 1
ATOM 1323 C C . PHE A 1 174 ? -14.915 -8.199 10.855 1.00 98.50 174 PHE A C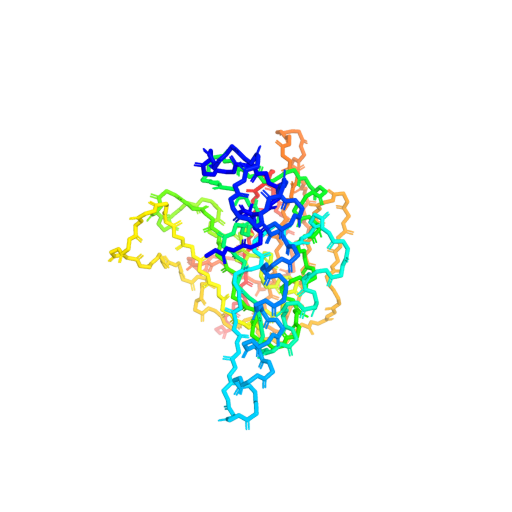 1
ATOM 1325 O O . PHE A 1 174 ? -15.369 -7.708 11.894 1.00 98.50 174 PHE A O 1
ATOM 1332 N N . THR A 1 175 ? -14.963 -9.511 10.641 1.00 97.38 175 THR A N 1
ATOM 1333 C CA . THR A 1 175 ? -15.544 -10.457 11.609 1.00 97.38 175 THR A CA 1
ATOM 1334 C C . THR A 1 175 ? -14.850 -10.433 12.970 1.00 97.38 175 THR A C 1
ATOM 1336 O O . THR A 1 175 ? -15.482 -10.755 13.970 1.00 97.38 175 THR A O 1
ATOM 1339 N N . GLY A 1 176 ? -13.579 -10.045 13.019 1.00 97.19 176 GLY A N 1
ATOM 1340 C CA . GLY A 1 176 ? -12.727 -9.977 14.204 1.00 97.19 176 GLY A CA 1
ATOM 1341 C C . GLY A 1 176 ? -12.238 -8.571 14.551 1.00 97.19 176 GLY A C 1
ATOM 1342 O O . GLY A 1 176 ? -11.511 -8.429 15.526 1.00 97.19 176 GLY A O 1
ATOM 1343 N N . GLY A 1 177 ? -12.640 -7.521 13.826 1.00 97.94 177 GLY A N 1
ATOM 1344 C CA . GLY A 1 177 ? -12.145 -6.174 14.111 1.00 97.94 177 GLY A CA 1
ATOM 1345 C C . GLY A 1 177 ? -12.661 -5.076 13.190 1.00 97.94 177 GLY A C 1
ATOM 1346 O O . GLY A 1 177 ? -13.675 -5.221 12.508 1.00 97.94 177 GLY A O 1
ATOM 1347 N N . TRP A 1 178 ? -11.969 -3.943 13.201 1.00 98.50 178 TRP A N 1
ATOM 1348 C CA . TRP A 1 178 ? -12.306 -2.758 12.421 1.00 98.50 178 TRP A CA 1
ATOM 1349 C C . TRP A 1 178 ? -11.064 -1.895 12.211 1.00 98.50 178 TRP A C 1
ATOM 1351 O O . TRP A 1 178 ? -10.239 -1.761 13.112 1.00 98.50 178 TRP A O 1
ATOM 1361 N N . ALA A 1 179 ? -10.955 -1.273 11.043 1.00 98.69 179 ALA A N 1
ATOM 1362 C CA . ALA A 1 179 ? -9.874 -0.349 10.724 1.00 98.69 179 ALA A CA 1
ATOM 1363 C C . ALA A 1 179 ? -10.430 0.961 10.161 1.00 98.69 179 ALA A C 1
ATOM 1365 O O . ALA A 1 179 ? -11.476 0.967 9.503 1.00 98.69 179 ALA A O 1
ATOM 1366 N N . ALA A 1 180 ? -9.717 2.062 10.401 1.00 98.69 180 ALA A N 1
ATOM 1367 C CA . ALA A 1 180 ? -10.000 3.362 9.802 1.00 98.69 180 ALA A CA 1
ATOM 1368 C C . ALA A 1 180 ? -8.725 4.138 9.476 1.00 98.69 180 ALA A C 1
ATOM 1370 O O . ALA A 1 180 ? -7.744 4.070 10.214 1.00 98.69 180 ALA A O 1
ATOM 1371 N N . VAL A 1 181 ? -8.767 4.915 8.396 1.00 98.62 181 VAL A N 1
ATOM 1372 C CA . VAL A 1 181 ? -7.658 5.749 7.925 1.00 98.62 181 VAL A CA 1
ATOM 1373 C C . VAL A 1 181 ? -8.166 7.113 7.462 1.00 98.62 181 VAL A C 1
ATOM 1375 O O . VAL A 1 181 ? -9.265 7.229 6.918 1.00 98.62 181 VAL A O 1
ATOM 1378 N N . ASN A 1 182 ? -7.378 8.157 7.702 1.00 98.12 182 ASN A N 1
ATOM 1379 C CA . ASN A 1 182 ? -7.638 9.518 7.248 1.00 98.12 182 ASN A CA 1
ATOM 1380 C C . ASN A 1 182 ? -6.488 9.984 6.349 1.00 98.12 182 ASN A C 1
ATOM 1382 O O . ASN A 1 182 ? -5.394 10.230 6.849 1.00 98.12 182 ASN A O 1
ATOM 1386 N N . PHE A 1 183 ? -6.746 10.125 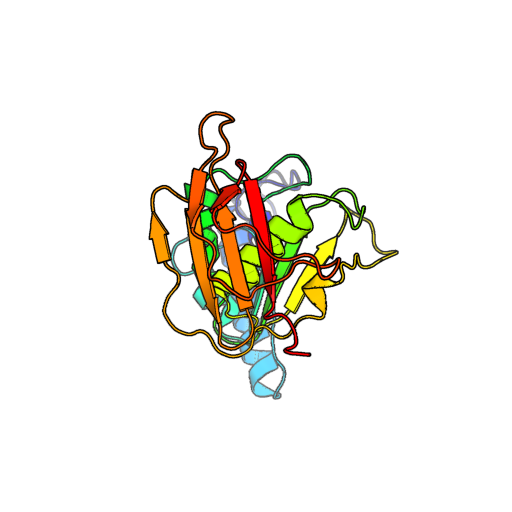5.047 1.00 98.00 183 PHE A N 1
ATOM 1387 C CA . PHE A 1 183 ? -5.752 10.552 4.055 1.00 98.00 183 PHE A CA 1
ATOM 1388 C C . PHE A 1 183 ? -5.612 12.070 3.934 1.00 98.00 183 PHE A C 1
ATOM 1390 O O . PHE A 1 183 ? -4.706 12.542 3.253 1.00 98.00 183 PHE A O 1
ATOM 1397 N N . ASN A 1 184 ? -6.482 12.855 4.584 1.00 96.62 184 ASN A N 1
ATOM 1398 C CA . ASN A 1 184 ? -6.338 14.312 4.592 1.00 96.62 184 ASN A CA 1
ATOM 1399 C C . ASN A 1 184 ? -4.950 14.702 5.116 1.00 96.62 184 ASN A C 1
ATOM 1401 O O . ASN A 1 184 ? -4.433 14.047 6.017 1.00 96.62 184 ASN A O 1
ATOM 1405 N N . ASN A 1 185 ? -4.383 15.780 4.577 1.00 91.25 185 ASN A N 1
ATOM 1406 C CA . ASN A 1 185 ? -3.047 16.283 4.910 1.00 91.25 185 ASN A CA 1
ATOM 1407 C C . ASN A 1 185 ? -3.070 17.682 5.560 1.00 91.25 185 ASN A C 1
ATOM 1409 O O . ASN A 1 185 ? -2.030 18.186 5.972 1.00 91.25 185 ASN A O 1
ATOM 1413 N N . ASP A 1 186 ? -4.248 18.301 5.707 1.00 83.25 186 ASP A N 1
ATOM 1414 C CA . ASP A 1 186 ? -4.404 19.572 6.418 1.00 83.25 186 ASP A CA 1
ATOM 1415 C C . ASP A 1 186 ? -4.838 19.373 7.882 1.00 83.25 186 ASP A C 1
ATOM 1417 O O . ASP A 1 186 ? -5.693 18.551 8.205 1.00 83.25 186 ASP A O 1
ATOM 1421 N N . GLY A 1 187 ? -4.275 20.162 8.805 1.00 67.50 187 GLY A N 1
ATOM 1422 C CA . GLY A 1 187 ? -4.557 20.079 10.249 1.00 67.50 187 GLY A CA 1
ATOM 1423 C C . GLY A 1 187 ? -6.020 20.332 10.652 1.00 67.50 187 GLY A C 1
ATOM 1424 O O . GLY A 1 187 ? -6.411 20.044 11.787 1.00 67.50 187 GLY A O 1
ATOM 1425 N N . ARG A 1 188 ? -6.840 20.862 9.736 1.00 74.56 188 ARG A N 1
ATOM 1426 C CA . ARG A 1 188 ? -8.263 21.175 9.948 1.00 74.56 188 ARG A CA 1
ATOM 1427 C C . ARG A 1 188 ? -9.166 19.971 9.665 1.00 74.56 188 ARG A C 1
ATOM 1429 O O . ARG A 1 188 ? -10.309 19.948 10.115 1.00 74.56 188 ARG A O 1
ATOM 1436 N N . SER A 1 189 ? -8.642 18.938 9.012 1.00 81.06 189 SER A N 1
ATOM 1437 C CA . SER A 1 189 ? -9.377 17.740 8.603 1.00 81.06 189 SER A CA 1
ATOM 1438 C C . SER A 1 189 ? -9.332 16.596 9.617 1.00 81.06 189 SER A C 1
ATOM 1440 O O . SER A 1 189 ? -9.425 15.423 9.254 1.00 81.06 189 SER A O 1
ATOM 1442 N N . ARG A 1 190 ? -9.262 16.916 10.916 1.00 86.31 190 ARG A N 1
ATOM 1443 C CA . ARG A 1 190 ? -9.596 15.946 11.970 1.00 86.31 190 ARG A CA 1
ATOM 1444 C C . ARG A 1 190 ? -11.046 15.503 11.782 1.00 86.31 190 ARG A C 1
ATOM 1446 O O . ARG A 1 190 ? -11.949 16.339 11.740 1.00 86.31 190 ARG A O 1
ATOM 1453 N N . ARG A 1 191 ? -11.290 14.196 11.675 1.00 90.00 191 ARG A N 1
ATOM 1454 C CA . ARG A 1 191 ? -12.646 13.663 11.477 1.00 90.00 191 ARG A CA 1
ATOM 1455 C C . ARG A 1 191 ? -13.080 12.828 12.662 1.00 90.00 191 ARG A C 1
ATOM 1457 O O . ARG A 1 191 ? -12.349 11.963 13.131 1.00 90.00 191 ARG A O 1
ATOM 1464 N N . ARG A 1 192 ? -14.298 13.091 13.134 1.00 93.12 192 ARG A N 1
ATOM 1465 C CA . ARG A 1 192 ? -14.954 12.263 14.142 1.00 93.12 192 ARG A CA 1
ATOM 1466 C C . ARG A 1 192 ? -15.593 11.064 13.449 1.00 93.12 192 ARG A C 1
ATOM 1468 O O . ARG A 1 192 ? -16.486 11.241 12.627 1.00 93.12 192 ARG A O 1
ATOM 1475 N N . ILE A 1 193 ? -15.155 9.866 13.809 1.00 94.19 193 ILE A N 1
ATOM 1476 C CA . ILE A 1 193 ? -15.616 8.591 13.256 1.00 94.19 193 ILE A CA 1
ATOM 1477 C C . ILE A 1 193 ? -16.316 7.817 14.374 1.00 94.19 193 ILE A C 1
ATOM 1479 O O . ILE A 1 193 ? -15.894 7.862 15.531 1.00 94.19 193 ILE A O 1
ATOM 1483 N N . LYS A 1 194 ? -17.420 7.139 14.054 1.00 95.50 194 LYS A N 1
ATOM 1484 C CA . LYS A 1 194 ? -18.075 6.210 14.981 1.00 95.50 194 LYS A CA 1
ATOM 1485 C C . LYS A 1 194 ? -17.333 4.877 14.941 1.00 95.50 194 LYS A C 1
ATOM 1487 O O . LYS A 1 194 ? -17.155 4.322 13.862 1.00 95.50 194 LYS A O 1
ATOM 1492 N N . VAL A 1 195 ? -16.950 4.370 16.105 1.00 97.25 195 VAL A N 1
ATOM 1493 C CA . VAL A 1 195 ? -16.277 3.073 16.231 1.00 97.25 195 VAL A CA 1
ATOM 1494 C C . VAL A 1 195 ? -17.317 2.020 16.636 1.00 97.25 195 VAL A C 1
ATOM 1496 O O . VAL A 1 195 ? -18.168 2.311 17.488 1.00 97.25 195 VAL A O 1
ATOM 1499 N N . PRO A 1 196 ? -17.310 0.816 16.036 1.00 96.50 196 PRO A N 1
ATOM 1500 C CA . PRO A 1 196 ? -18.152 -0.283 16.498 1.00 96.50 196 PRO A CA 1
ATOM 1501 C C . PRO A 1 196 ? -17.878 -0.640 17.968 1.00 96.50 196 PRO A C 1
ATOM 1503 O O . PRO A 1 196 ? -16.755 -0.546 18.455 1.00 96.50 196 PRO A O 1
ATOM 1506 N N . SER A 1 197 ? -18.914 -1.054 18.695 1.00 95.81 197 SER A N 1
ATOM 1507 C CA . SER A 1 197 ? -18.790 -1.467 20.098 1.00 95.81 197 SER A CA 1
ATOM 1508 C C . SER A 1 197 ? -18.078 -2.813 20.250 1.00 95.81 197 SER A C 1
ATOM 1510 O O . SER A 1 197 ? -18.171 -3.661 19.364 1.00 95.81 197 SER A O 1
ATOM 1512 N N . GLY A 1 198 ? -17.478 -3.056 21.420 1.00 95.88 198 GLY A N 1
ATOM 1513 C CA . GLY A 1 198 ? -16.867 -4.351 21.757 1.00 95.88 198 GLY A CA 1
ATOM 1514 C C . GLY A 1 198 ? -15.484 -4.568 21.139 1.00 95.88 198 GLY A C 1
ATOM 1515 O O . GLY A 1 198 ? -15.024 -5.704 21.040 1.00 95.88 198 GLY A O 1
ATOM 1516 N N . LEU A 1 199 ? -14.843 -3.487 20.701 1.00 97.69 199 LEU A N 1
ATOM 1517 C CA . LEU A 1 199 ? -13.489 -3.489 20.169 1.00 97.69 199 LEU A CA 1
ATOM 1518 C C . LEU A 1 199 ? -12.485 -3.029 21.233 1.00 97.69 199 LEU A C 1
ATOM 1520 O O . LEU A 1 199 ? -12.855 -2.295 22.152 1.00 97.69 199 LEU A O 1
ATOM 1524 N N . VAL A 1 200 ? -11.230 -3.443 21.085 1.00 97.75 200 VAL A N 1
ATOM 1525 C CA . VAL A 1 200 ? -10.101 -3.080 21.948 1.00 97.75 200 VAL A CA 1
ATOM 1526 C C . VAL A 1 200 ? -8.880 -2.674 21.123 1.00 97.75 200 VAL A C 1
ATOM 1528 O O . VAL A 1 200 ? -8.749 -3.059 19.957 1.00 97.75 200 VAL A O 1
ATOM 1531 N N . ASP A 1 201 ? -8.001 -1.882 21.729 1.00 96.38 201 ASP A N 1
ATOM 1532 C CA . ASP A 1 201 ? -6.698 -1.505 21.177 1.00 96.38 201 ASP A CA 1
ATOM 1533 C C . ASP A 1 201 ? -5.577 -2.504 21.529 1.00 96.38 201 ASP A C 1
ATOM 1535 O O . ASP A 1 201 ? -5.816 -3.554 22.131 1.00 96.38 201 ASP A O 1
ATOM 1539 N N . ALA A 1 202 ? -4.342 -2.182 21.126 1.00 94.38 202 ALA A N 1
ATOM 1540 C CA . ALA A 1 202 ? -3.147 -2.989 21.388 1.00 94.38 202 ALA A CA 1
ATOM 1541 C C . ALA A 1 202 ? -2.833 -3.185 22.875 1.00 94.38 202 ALA A C 1
ATOM 1543 O O . ALA A 1 202 ? -2.226 -4.187 23.241 1.00 94.38 202 ALA A O 1
ATOM 1544 N N . ALA A 1 203 ? -3.274 -2.266 23.734 1.00 94.38 203 ALA A N 1
ATOM 1545 C CA . ALA A 1 203 ? -3.127 -2.364 25.181 1.00 94.38 203 ALA A CA 1
ATOM 1546 C C . ALA A 1 203 ? -4.316 -3.089 25.845 1.00 94.38 203 ALA A C 1
ATOM 1548 O O . ALA A 1 203 ? -4.435 -3.088 27.073 1.00 94.38 203 ALA A O 1
ATOM 1549 N N . GLY A 1 204 ? -5.222 -3.673 25.051 1.00 94.69 204 GLY A N 1
ATOM 1550 C CA . GLY A 1 204 ? -6.441 -4.320 25.531 1.00 94.69 204 GLY A CA 1
ATOM 1551 C C . GLY A 1 204 ? -7.483 -3.339 26.073 1.00 94.69 204 GLY A C 1
ATOM 1552 O O . GLY A 1 204 ? -8.464 -3.769 26.680 1.00 94.69 204 GLY A O 1
ATOM 1553 N N . GLN A 1 205 ? -7.301 -2.031 25.870 1.00 96.19 205 GLN A N 1
ATOM 1554 C CA . GLN A 1 205 ? -8.236 -1.028 26.363 1.00 96.19 205 GLN A CA 1
ATOM 1555 C C . GLN A 1 205 ? -9.455 -0.941 25.440 1.00 96.19 205 GLN A C 1
ATOM 1557 O O . GLN A 1 205 ? -9.305 -1.008 24.216 1.00 96.19 205 GLN A O 1
ATOM 1562 N N . PRO A 1 206 ? -10.674 -0.765 25.984 1.00 97.06 206 PRO A N 1
ATOM 1563 C CA . PRO A 1 206 ? -11.871 -0.604 25.170 1.00 97.06 206 PRO A CA 1
ATOM 1564 C C . PRO A 1 206 ? -11.755 0.571 24.194 1.00 97.06 206 PRO A C 1
ATOM 1566 O O . PRO A 1 206 ? -11.463 1.702 24.587 1.00 97.06 206 PRO A O 1
ATOM 1569 N N . ALA A 1 207 ? -12.061 0.320 22.922 1.00 96.81 207 ALA A N 1
ATOM 1570 C CA . ALA A 1 207 ? -12.086 1.361 21.908 1.00 96.81 207 ALA A CA 1
ATOM 1571 C C . ALA A 1 207 ? -13.184 2.400 22.225 1.00 96.81 207 ALA A C 1
ATOM 1573 O O . ALA A 1 207 ? -14.293 2.043 22.652 1.00 96.81 207 ALA A O 1
ATOM 1574 N N . PRO A 1 208 ? -12.926 3.700 22.004 1.00 96.19 208 PRO A N 1
ATOM 1575 C CA . PRO A 1 208 ? -13.899 4.739 22.307 1.00 96.19 208 PRO A CA 1
ATOM 1576 C C . PRO A 1 208 ? -15.084 4.659 21.342 1.00 96.19 208 PRO A C 1
ATOM 1578 O O . PRO A 1 208 ? -14.905 4.388 20.163 1.00 96.19 208 PRO A O 1
ATOM 1581 N N . LYS A 1 209 ? -16.302 5.008 21.783 1.00 96.25 209 LYS A N 1
ATOM 1582 C CA . LYS A 1 209 ? -17.491 5.061 20.894 1.00 96.25 209 LYS A CA 1
ATOM 1583 C C . LYS A 1 209 ? -17.300 5.990 19.686 1.00 96.25 209 LYS A C 1
ATOM 1585 O O . LYS A 1 209 ? -17.905 5.790 18.630 1.00 96.25 209 LYS A O 1
ATOM 1590 N N . HIS A 1 210 ? -16.488 7.031 19.859 1.00 96.00 210 HIS A N 1
ATOM 1591 C CA . HIS A 1 210 ? -16.098 7.955 18.807 1.00 96.00 210 HIS A CA 1
ATOM 1592 C C . HIS A 1 210 ? -14.604 8.228 18.872 1.00 96.00 210 HIS A C 1
ATOM 1594 O O . HIS A 1 210 ? -14.078 8.527 19.941 1.00 96.00 210 HIS A O 1
ATOM 1600 N N . LEU A 1 211 ? -13.961 8.219 17.712 1.00 94.88 211 LEU A N 1
ATOM 1601 C CA . LEU A 1 211 ? -12.560 8.570 17.555 1.00 94.88 211 LEU A CA 1
ATOM 1602 C C . LEU A 1 211 ? -12.449 9.859 16.746 1.00 94.88 211 LEU A C 1
ATOM 1604 O O . LEU A 1 211 ? -13.093 9.994 15.707 1.00 94.88 211 LEU A O 1
ATOM 1608 N N . VAL A 1 212 ? -11.623 10.798 17.198 1.00 95.31 212 VAL A N 1
ATOM 1609 C CA . VAL A 1 212 ? -11.190 11.931 16.372 1.00 95.31 212 VAL A CA 1
ATOM 1610 C C . VAL A 1 212 ? -9.884 11.531 15.699 1.00 95.31 212 VAL A C 1
ATOM 1612 O O . VAL A 1 212 ? -8.836 11.560 16.336 1.00 95.31 212 VAL A O 1
ATOM 1615 N N . LEU A 1 213 ? -9.948 11.132 14.428 1.00 95.81 213 LEU A N 1
ATOM 1616 C CA . LEU A 1 213 ? -8.788 10.654 13.680 1.00 95.81 213 LEU A CA 1
ATOM 1617 C C . LEU A 1 213 ? -8.063 11.840 13.019 1.00 95.81 213 LEU A C 1
ATOM 1619 O O . LEU A 1 213 ? -8.673 12.529 12.185 1.00 95.81 213 LEU A O 1
ATOM 1623 N N . PRO A 1 214 ? -6.795 12.123 13.379 1.00 96.31 214 PRO A N 1
ATOM 1624 C CA . PRO A 1 214 ? -6.043 13.202 12.755 1.00 96.31 214 PRO A CA 1
ATOM 1625 C C . PRO A 1 214 ? -5.744 12.942 11.270 1.00 96.31 214 PRO A C 1
ATOM 1627 O O . PRO A 1 214 ? -5.856 11.804 10.820 1.00 96.31 214 PRO A O 1
ATOM 1630 N N . PRO A 1 215 ? -5.373 13.992 10.520 1.00 96.06 215 PRO A N 1
ATOM 1631 C CA . PRO A 1 215 ? -4.828 13.884 9.164 1.00 96.06 215 PRO A CA 1
ATOM 1632 C C . PRO A 1 215 ? -3.655 12.900 9.118 1.00 96.06 215 PRO A C 1
ATOM 1634 O O . PRO A 1 215 ? -2.861 12.866 10.062 1.00 96.06 215 PRO A O 1
ATOM 1637 N N . GLN A 1 216 ? -3.554 12.114 8.046 1.00 96.62 216 GLN A N 1
ATOM 1638 C CA . GLN A 1 216 ? -2.492 11.125 7.830 1.00 96.62 216 GLN A CA 1
ATOM 1639 C C . GLN A 1 216 ? -2.286 10.190 9.035 1.00 96.62 216 GLN A C 1
ATOM 1641 O O . GLN A 1 216 ? -1.172 9.963 9.516 1.00 96.62 216 GLN A O 1
ATOM 1646 N N . ARG A 1 217 ? -3.391 9.684 9.592 1.00 97.50 217 ARG A N 1
ATOM 1647 C CA . ARG A 1 217 ? -3.390 8.701 10.686 1.00 97.50 217 ARG A CA 1
ATOM 1648 C C . ARG A 1 217 ? -4.333 7.556 10.380 1.00 97.50 217 ARG A C 1
ATOM 1650 O O . ARG A 1 217 ? -5.348 7.730 9.707 1.00 97.50 217 ARG A O 1
ATOM 1657 N N . GLY A 1 218 ? -3.993 6.393 10.917 1.00 98.06 218 GLY A N 1
ATOM 1658 C CA . GLY A 1 218 ? -4.825 5.203 10.879 1.00 98.06 218 GLY A CA 1
ATOM 1659 C C . GLY A 1 218 ? -4.904 4.547 12.245 1.00 98.06 218 GLY A C 1
ATOM 1660 O O . GLY A 1 218 ? -4.060 4.782 13.113 1.00 98.06 218 GLY A O 1
ATOM 1661 N N . VAL A 1 219 ? -5.947 3.751 12.425 1.00 98.19 219 VAL A N 1
ATOM 1662 C CA . VAL A 1 219 ? -6.151 2.898 13.590 1.00 98.19 219 VAL A CA 1
ATOM 1663 C C . VAL A 1 219 ? -6.650 1.536 13.142 1.00 98.19 219 VAL A C 1
ATOM 1665 O O . VAL A 1 219 ? -7.387 1.414 12.159 1.00 98.19 219 VAL A O 1
ATOM 1668 N N . VAL A 1 220 ? -6.281 0.527 13.917 1.00 98.38 220 VAL A N 1
ATOM 1669 C CA . VAL A 1 220 ? -6.828 -0.820 13.838 1.00 98.38 220 VAL A CA 1
ATOM 1670 C C . VAL A 1 220 ? -7.304 -1.179 15.239 1.00 98.38 220 VAL A C 1
ATOM 1672 O O . VAL A 1 220 ? -6.638 -0.856 16.220 1.00 98.38 220 VAL A O 1
ATOM 1675 N N . TYR A 1 221 ? -8.461 -1.821 15.331 1.00 98.31 221 TYR A N 1
ATOM 1676 C CA . TYR A 1 221 ? -8.980 -2.399 16.562 1.00 98.31 221 TYR A CA 1
ATOM 1677 C C . TYR A 1 221 ? -9.416 -3.840 16.304 1.00 98.31 221 TYR A C 1
ATOM 1679 O O . TYR A 1 221 ? -9.979 -4.143 15.248 1.00 98.31 221 TYR A O 1
ATOM 1687 N N . GLN A 1 222 ? -9.231 -4.712 17.290 1.00 97.38 222 GLN A N 1
ATOM 1688 C CA . GLN A 1 222 ? -9.733 -6.087 17.264 1.00 97.38 222 GLN A CA 1
ATOM 1689 C C . GLN A 1 222 ? -10.916 -6.252 18.220 1.00 97.38 222 GLN A C 1
ATOM 1691 O O . GLN A 1 222 ? -11.137 -5.421 19.100 1.00 97.38 222 GLN A O 1
ATOM 1696 N N . ARG A 1 223 ? -11.708 -7.313 18.070 1.00 95.75 223 ARG A N 1
ATOM 1697 C CA . ARG A 1 223 ? -12.753 -7.648 19.045 1.00 95.75 223 ARG A CA 1
ATOM 1698 C C . ARG A 1 223 ? -12.117 -8.012 20.381 1.00 95.75 223 ARG A C 1
ATOM 1700 O O . ARG A 1 223 ? -11.198 -8.823 20.428 1.00 95.75 223 ARG A O 1
ATOM 1707 N N . GLY A 1 224 ? -12.642 -7.440 21.463 1.00 85.81 224 GLY A N 1
ATOM 1708 C CA . GLY A 1 224 ? -12.278 -7.872 22.807 1.00 85.81 224 GLY A CA 1
ATOM 1709 C C . GLY A 1 224 ? -12.691 -9.328 23.015 1.00 85.81 224 GLY A C 1
ATOM 1710 O O . GLY A 1 224 ? -13.778 -9.733 22.586 1.00 85.81 224 GLY A O 1
ATOM 1711 N N . GLN A 1 225 ? -11.840 -10.121 23.664 1.00 71.12 225 GLN A N 1
ATOM 1712 C CA . GLN A 1 225 ? -12.260 -11.437 24.134 1.00 71.12 225 GLN A CA 1
ATOM 1713 C C . GLN A 1 225 ? -13.380 -11.240 25.162 1.00 71.12 225 GLN A C 1
ATOM 1715 O O . GLN A 1 225 ? -13.275 -10.399 26.055 1.00 71.12 225 GLN A O 1
ATOM 1720 N N . LYS A 1 226 ? -14.486 -11.976 25.010 1.00 55.09 226 LYS A N 1
ATOM 1721 C CA . LYS A 1 226 ? -15.489 -12.051 26.073 1.00 55.09 226 LYS A CA 1
ATOM 1722 C C . LYS A 1 226 ? -14.874 -12.891 27.190 1.00 55.09 226 LYS A C 1
ATOM 1724 O O . LYS A 1 226 ? -14.624 -14.071 26.960 1.00 55.09 226 LYS A O 1
ATOM 1729 N N . HIS A 1 227 ? -14.592 -12.269 28.330 1.00 44.72 227 HIS A N 1
ATOM 1730 C CA . HIS A 1 227 ? -14.362 -12.992 29.579 1.00 44.72 227 HIS A CA 1
ATOM 1731 C C . HIS A 1 227 ? -15.684 -13.550 30.107 1.00 44.72 227 HIS A C 1
ATOM 1733 O O . HIS A 1 227 ? -16.721 -12.867 29.920 1.00 44.72 227 HIS A O 1
#

=== Feature glossary ===
Reading guide. The protein is described through the following features:

Foldseek 3Di. A 3Di character summarizes, for each residue, the relative orientation of the Cα frame of its nearest spatial neighbor. Because it encodes fold topology rather than chemistry, 3Di alignments detect remote structural similarity that sequence alignment misses.

Contact-map, Ramachandran, and PAE plots. Plot images: a contact map (which residues are close in 3D, as an N×N binary image), a Ramachandran scatter (backbone torsion angles, revealing secondary-structure composition at a glance), and — for AlphaFold structures — a PAE heatmap (pairwise prediction confidence).

Radius of gyration, Cα contacts, bounding box. Radius of gyration (Rg) is the root-mean-square distance of Cα atoms from their centroid — a single number for overall size and compactness. A globular domain of N residues has Rg ≈ 2.2·N^0.38 Å; an extended or disordered chain has a much larger Rg. The Cα contact count is the number of residue pairs whose Cα atoms are within 8 Å and are more than four positions apart in sequence — a standard proxy for tertiary packing density. The bounding box is the smallest axis-aligned box enclosing all Cα atoms.

Secondary structure (8-state, DSSP). Eight-state secondary structure (DSSP): H is the canonical α-helix, G the tighter 3₁₀-helix, I the wider π-helix; E/B are β-structure, T and S are turns and bends, and '-' is everything else. DSSP derives these from the pattern of main-chain N–H···O=C hydrogen bonds, not from the sequence.

B-factor. B-factor (Debye–Waller factor) reflects atomic displacement in the crystal lattice. It is an experimental observable (units Å²), not a prediction; low values mean the atom is pinned down, high values mean it moves or is heterogeneous across the crystal.

pLDDT. pLDDT is the predicted lDDT-Cα score: AlphaFold's confidence that the local environment of each residue (all inter-atomic distances within 15 Å) is correctly placed. It is a per-residue number between 0 and 100, with higher meaning more reliable.

Nearest PDB structures. Nearest PDB neighbors are the top structural matches found by Foldseek when searching this structure against the entire Protein Data Bank. Each hit reports a TM-score (0 to 1; >0.5 almost always implies the same fold) and an E-value. These are *structural* homologs — they may share no detectable sequence similarity.

Solvent-accessible surface area. Accessible surface area quantifies burial. A residue with SASA near zero is packed into the hydrophobic core; one with SASA >100 Å² sits on the surface. Computed here via the Shrake–Rupley numerical algorithm with a 1.4 Å probe.

Rendered structure images. Structure images are PyMOL renders from six orthogonal camera directions. Cartoon representation draws helices as coils and strands as arrows; sticks shows the backbone as bonds; surface shows the solvent-excluded envelope. Rainbow coloring maps sequence position to hue (blue→red, N→C); chain coloring assigns a distinct color per polypeptide.

Backbone torsions (φ/ψ). φ (phi) and ψ (psi) are the two rotatable backbone dihedrals per residue: φ is the C(i-1)–N–Cα–C torsion, ψ is the N–Cα–C–N(i+1) torsion, both in degrees on (−180°, 180°]. α-helical residues cluster near (−60°, −45°); β-strand residues near (−120°, +130°). A Ramachandran plot is simply a scatter of (φ, ψ) for every residue.

Predicted aligned error. Predicted Aligned Error (PAE) is an AlphaFold confidence matrix: entry (i, j) is the expected error in the position of residue j, in ångströms, when the prediction is superimposed on the true structure at residue i. Low PAE within a block of residues means that block is internally rigid and well-predicted; high PAE between two blocks means their relative placement is uncertain even if each block individually is confident.

mmCIF coordinates. Structure coordinates are given as an mmCIF _atom_site loop: one row per atom with element, residue name, chain id, sequence number, and x/y/z position in Å. Only the four main-chain atoms per residue are included here; side chains are omitted to keep the record compact.

InterPro / GO / CATH / organism. Database cross-references. InterPro integrates a dozen domain/family signature databases into unified entries with residue-range hits. GO terms attach function/process/location labels with evidence codes. CATH codes position the fold in a four-level structural taxonomy. Organism is the NCBI-taxonomy species name.

Secondary structure (3-state, P-SEA). SS3 is a coarse helix/strand/coil call (letters a/b/c) made by the P-SEA algorithm from inter-Cα distances and dihedrals. It is less detailed than DSSP but needs only Cα positions.

Sequence. Sequence gives the chain of amino acids in standard one-letter code (A=alanine, C=cysteine, …, Y=tyrosine), read N→C. It is the only feature that is directly encoded by the gene; all structural features are derived from the folded form of this sequence.